Protein AF-A0A942ZLE3-F1 (afdb_monomer)

pLDDT: mean 85.6, std 11.99, range [37.59, 96.44]

Structure (mmCIF, N/CA/C/O backbone):
data_AF-A0A942ZLE3-F1
#
_entry.id   AF-A0A942ZLE3-F1
#
loop_
_atom_site.group_PDB
_atom_site.id
_atom_site.type_symbol
_atom_site.label_atom_id
_atom_site.label_alt_id
_atom_site.label_comp_id
_atom_site.label_asym_id
_atom_site.label_entity_id
_atom_site.label_seq_id
_atom_site.pdbx_PDB_ins_code
_atom_site.Cartn_x
_atom_site.Cartn_y
_atom_site.Cartn_z
_atom_site.occupancy
_atom_site.B_iso_or_equiv
_atom_site.auth_seq_id
_atom_site.auth_comp_id
_atom_site.auth_asym_id
_atom_site.auth_atom_id
_atom_site.pdbx_PDB_model_num
ATOM 1 N N . MET A 1 1 ? -2.214 -17.377 1.938 1.00 57.62 1 MET A N 1
ATOM 2 C CA . MET A 1 1 ? -2.320 -18.341 0.812 1.00 57.62 1 MET A CA 1
ATOM 3 C C . MET A 1 1 ? -1.948 -17.733 -0.547 1.00 57.62 1 MET A C 1
ATOM 5 O O . MET A 1 1 ? -1.210 -18.380 -1.277 1.00 57.62 1 MET A O 1
ATOM 9 N N . ALA A 1 2 ? -2.407 -16.520 -0.899 1.00 67.44 2 ALA A N 1
ATOM 10 C CA . ALA A 1 2 ? -2.073 -15.876 -2.183 1.00 67.44 2 ALA A CA 1
ATOM 11 C C . ALA A 1 2 ? -0.566 -15.595 -2.356 1.00 67.44 2 ALA A C 1
ATOM 13 O O . ALA A 1 2 ? 0.017 -16.050 -3.335 1.00 67.44 2 ALA A O 1
ATOM 14 N N . LEU A 1 3 ? 0.077 -14.955 -1.367 1.00 71.31 3 LEU A N 1
ATOM 15 C CA . LEU A 1 3 ? 1.524 -14.692 -1.389 1.00 71.31 3 LEU A CA 1
ATOM 16 C C . LEU A 1 3 ? 2.354 -15.975 -1.509 1.00 71.31 3 LEU A C 1
ATOM 18 O O . LEU A 1 3 ? 3.332 -15.987 -2.232 1.00 71.31 3 LEU A O 1
ATOM 22 N N . TYR A 1 4 ? 1.956 -17.066 -0.853 1.00 76.62 4 TYR A N 1
ATOM 23 C CA . TYR A 1 4 ? 2.670 -18.341 -0.961 1.00 76.62 4 TYR A CA 1
ATOM 24 C C . TYR A 1 4 ? 2.601 -18.921 -2.381 1.00 76.62 4 TYR A C 1
ATOM 26 O O . TYR A 1 4 ? 3.622 -19.284 -2.957 1.00 76.62 4 TYR A O 1
ATOM 34 N N . LYS A 1 5 ? 1.400 -18.955 -2.978 1.00 80.88 5 LYS A N 1
ATOM 35 C CA . LYS A 1 5 ? 1.211 -19.439 -4.355 1.00 80.88 5 LYS A CA 1
ATOM 36 C C . LYS A 1 5 ? 2.004 -18.598 -5.357 1.00 80.88 5 LYS A C 1
ATOM 38 O O . LYS A 1 5 ? 2.710 -19.156 -6.190 1.00 80.88 5 LYS A O 1
ATOM 43 N N . MET A 1 6 ? 1.904 -17.272 -5.253 1.00 80.38 6 MET A N 1
ATOM 44 C CA . MET A 1 6 ? 2.610 -16.355 -6.152 1.00 80.38 6 MET A CA 1
ATOM 45 C C . MET A 1 6 ? 4.113 -16.337 -5.881 1.00 80.38 6 MET A C 1
ATOM 47 O O . MET A 1 6 ? 4.892 -16.324 -6.820 1.00 80.38 6 MET A O 1
ATOM 51 N N . GLY A 1 7 ? 4.527 -16.421 -4.619 1.00 79.00 7 GLY A N 1
ATOM 52 C CA . GLY A 1 7 ? 5.920 -16.543 -4.202 1.00 79.00 7 GLY A CA 1
ATOM 53 C C . GLY A 1 7 ? 6.589 -17.749 -4.841 1.00 79.00 7 GLY A C 1
ATOM 54 O O . GLY A 1 7 ? 7.603 -17.587 -5.507 1.00 79.00 7 GLY A O 1
ATOM 55 N N . ASN A 1 8 ? 5.976 -18.931 -4.736 1.00 81.31 8 ASN A N 1
ATOM 56 C CA . ASN A 1 8 ? 6.492 -20.141 -5.377 1.00 81.31 8 ASN A CA 1
ATOM 57 C C . ASN A 1 8 ? 6.524 -20.023 -6.906 1.00 81.31 8 ASN A C 1
ATOM 59 O O . ASN A 1 8 ? 7.501 -20.431 -7.527 1.00 81.31 8 ASN A O 1
ATOM 63 N N . PHE A 1 9 ? 5.480 -19.452 -7.514 1.00 84.31 9 PHE A N 1
ATOM 64 C CA . PHE A 1 9 ? 5.449 -19.221 -8.958 1.00 84.31 9 PHE A CA 1
ATOM 65 C C . PHE A 1 9 ? 6.600 -18.315 -9.410 1.00 84.31 9 PHE A C 1
ATOM 67 O O . PHE A 1 9 ? 7.373 -18.703 -10.282 1.00 84.31 9 PHE A O 1
ATOM 74 N N . PHE A 1 10 ? 6.756 -17.144 -8.783 1.00 82.12 10 PHE A N 1
ATOM 75 C CA . PHE A 1 10 ? 7.828 -16.207 -9.108 1.00 82.12 10 PHE A CA 1
ATOM 76 C C . PHE A 1 10 ? 9.202 -16.812 -8.858 1.00 82.12 10 PHE A C 1
ATOM 78 O O . PHE A 1 10 ? 10.085 -16.626 -9.679 1.00 82.12 10 PHE A O 1
ATOM 85 N N . LEU A 1 11 ? 9.362 -17.597 -7.795 1.00 83.69 11 LEU A N 1
ATOM 86 C CA . LEU A 1 11 ? 10.608 -18.283 -7.479 1.00 83.69 11 LEU A CA 1
ATOM 87 C C . LEU A 1 11 ? 11.044 -19.242 -8.600 1.00 83.69 11 LEU A C 1
ATOM 89 O O . LEU A 1 11 ? 12.219 -19.251 -8.955 1.00 83.69 11 LEU A O 1
ATOM 93 N N . LEU A 1 12 ? 10.104 -19.973 -9.212 1.00 84.19 12 LEU A N 1
ATOM 94 C CA . LEU A 1 12 ? 10.384 -20.852 -10.356 1.00 84.19 12 LEU A CA 1
ATOM 95 C C . LEU A 1 12 ? 10.793 -20.075 -11.614 1.00 84.19 12 LEU A C 1
ATOM 97 O O . LEU A 1 12 ? 11.668 -20.518 -12.355 1.00 84.19 12 LEU A O 1
ATOM 101 N N . ILE A 1 13 ? 10.174 -18.918 -11.862 1.00 86.56 13 ILE A N 1
ATOM 102 C CA . ILE A 1 13 ? 10.448 -18.122 -13.067 1.00 86.56 13 ILE A CA 1
ATOM 103 C C . ILE A 1 13 ? 11.571 -17.095 -12.882 1.00 86.56 13 ILE A C 1
ATOM 105 O O . ILE A 1 13 ? 12.020 -16.535 -13.876 1.00 86.56 13 ILE A O 1
ATOM 109 N N . THR A 1 14 ? 12.063 -16.843 -11.662 1.00 85.94 14 THR A N 1
ATOM 110 C CA . THR A 1 14 ? 13.074 -15.802 -11.391 1.00 85.94 14 THR A CA 1
ATOM 111 C C . THR A 1 14 ? 14.304 -15.964 -12.276 1.00 85.94 14 THR A C 1
ATOM 113 O O . THR A 1 14 ? 14.718 -15.007 -12.922 1.00 85.94 14 THR A O 1
ATOM 116 N N . ASN A 1 15 ? 14.857 -17.173 -12.384 1.00 87.19 15 ASN A N 1
ATOM 117 C CA . ASN A 1 15 ? 16.052 -17.398 -13.200 1.00 87.19 15 ASN A CA 1
ATOM 118 C C . ASN A 1 15 ? 15.783 -17.191 -14.702 1.00 87.19 15 ASN A C 1
ATOM 120 O O . ASN A 1 15 ? 16.656 -16.690 -15.411 1.00 87.19 15 ASN A O 1
ATOM 124 N N . LEU A 1 16 ? 14.565 -17.489 -15.173 1.00 88.56 16 LEU A N 1
ATOM 125 C CA . LEU A 1 16 ? 14.143 -17.160 -16.538 1.00 88.56 16 LEU A CA 1
ATOM 126 C C . LEU A 1 16 ? 14.067 -15.639 -16.733 1.00 88.56 16 LEU A C 1
ATOM 128 O O . LEU A 1 16 ? 14.623 -15.126 -17.700 1.00 88.56 16 LEU A O 1
ATOM 132 N N . LEU A 1 17 ? 13.466 -14.909 -15.790 1.00 87.56 17 LEU A N 1
ATOM 133 C CA . LEU A 1 17 ? 13.359 -13.446 -15.840 1.00 87.56 17 LEU A CA 1
ATOM 134 C C . LEU A 1 17 ? 14.725 -12.742 -15.781 1.00 87.56 17 LEU A C 1
ATOM 136 O O . LEU A 1 17 ? 14.920 -11.705 -16.416 1.00 87.56 17 LEU A O 1
ATOM 140 N N . VAL A 1 18 ? 15.682 -13.299 -15.036 1.00 87.81 18 VAL A N 1
ATOM 141 C CA . VAL A 1 18 ? 17.068 -12.811 -15.019 1.00 87.81 18 VAL A CA 1
ATOM 142 C C . VAL A 1 18 ? 17.729 -13.055 -16.376 1.00 87.81 18 VAL A C 1
ATOM 144 O O . VAL A 1 18 ? 18.314 -12.135 -16.947 1.00 87.81 18 VAL A O 1
ATOM 147 N N . SER A 1 19 ? 17.574 -14.260 -16.940 1.00 87.81 19 SER A N 1
ATOM 148 C CA . SER A 1 19 ? 18.142 -14.595 -18.254 1.00 87.81 19 SER A CA 1
ATOM 149 C C . SER A 1 19 ? 17.590 -13.720 -19.385 1.00 87.81 19 SER A C 1
ATOM 151 O O . SER A 1 19 ? 18.334 -13.331 -20.282 1.00 87.81 19 SER A O 1
ATOM 153 N N . SER A 1 20 ? 16.316 -13.321 -19.305 1.00 86.69 20 SER A N 1
ATOM 154 C CA . SER A 1 20 ? 15.674 -12.420 -20.267 1.00 86.69 20 SER A CA 1
ATOM 155 C C . SER A 1 20 ? 15.961 -10.935 -20.014 1.00 86.69 20 SER A C 1
ATOM 157 O O . SER A 1 20 ? 15.369 -10.088 -20.681 1.00 86.69 20 SER A O 1
ATOM 159 N N . GLN A 1 21 ? 16.838 -10.606 -19.055 1.00 86.31 21 GLN A N 1
ATOM 160 C CA . GLN A 1 21 ? 17.184 -9.243 -18.629 1.00 86.31 21 GLN A CA 1
ATOM 161 C C . GLN A 1 21 ? 16.002 -8.415 -18.096 1.00 86.31 21 GLN A C 1
ATOM 163 O O . GLN A 1 21 ? 16.069 -7.192 -18.051 1.00 86.31 21 GLN A O 1
ATOM 168 N N . ILE A 1 22 ? 14.924 -9.068 -17.659 1.00 86.62 22 ILE A N 1
ATOM 169 C CA . ILE A 1 22 ? 13.798 -8.396 -16.994 1.00 86.62 22 ILE A CA 1
ATOM 170 C C . ILE A 1 22 ? 14.160 -8.068 -15.539 1.00 86.62 22 ILE A C 1
ATOM 172 O O . ILE A 1 22 ? 13.734 -7.041 -15.004 1.00 86.62 22 ILE A O 1
ATOM 176 N N . LEU A 1 23 ? 14.952 -8.945 -14.913 1.00 87.81 23 LEU A N 1
ATOM 177 C CA . LEU A 1 23 ? 15.501 -8.782 -13.570 1.00 87.81 23 LEU A CA 1
ATOM 178 C C . LEU A 1 23 ? 17.026 -8.588 -13.598 1.00 87.81 23 LEU A C 1
ATOM 180 O O . LEU A 1 23 ? 17.699 -9.080 -14.512 1.00 87.81 23 LEU A O 1
ATOM 184 N N . PRO A 1 24 ? 17.593 -7.884 -12.601 1.00 85.69 24 PRO A N 1
ATOM 185 C CA . PRO A 1 24 ? 19.036 -7.761 -12.451 1.00 85.69 24 PRO A CA 1
ATOM 186 C C . PRO A 1 24 ? 19.677 -9.105 -12.076 1.00 85.69 24 PRO A C 1
ATOM 188 O O . PRO A 1 24 ? 19.072 -9.941 -11.409 1.00 85.69 24 PRO A O 1
ATOM 191 N N . GLU A 1 25 ? 20.943 -9.299 -12.460 1.00 85.19 25 GLU A N 1
ATOM 192 C CA . GLU A 1 25 ? 21.688 -10.539 -12.155 1.00 85.19 25 GLU A CA 1
ATOM 193 C C . GLU A 1 25 ? 21.877 -10.767 -10.647 1.00 85.19 25 GLU A C 1
ATOM 195 O O . GLU A 1 25 ? 22.022 -11.905 -10.210 1.00 85.19 25 GLU A O 1
ATOM 200 N N . SER A 1 26 ? 21.796 -9.711 -9.830 1.00 83.69 26 SER A N 1
ATOM 201 C CA . SER A 1 26 ? 21.820 -9.812 -8.366 1.00 83.69 26 SER A CA 1
ATOM 202 C C . SER A 1 26 ? 20.639 -10.592 -7.780 1.00 83.69 26 SER A C 1
ATOM 204 O O . SER A 1 26 ? 20.711 -11.020 -6.634 1.00 83.69 26 SER A O 1
ATOM 206 N N . GLU A 1 27 ? 19.550 -10.762 -8.537 1.00 83.38 27 GLU A N 1
ATOM 207 C CA . GLU A 1 27 ? 18.361 -11.513 -8.118 1.00 83.38 27 GLU A CA 1
ATOM 208 C C . GLU A 1 27 ? 18.377 -12.979 -8.593 1.00 83.38 27 GLU A C 1
ATOM 210 O O . GLU A 1 27 ? 17.402 -13.702 -8.386 1.00 83.38 27 GLU A O 1
ATOM 215 N N . ARG A 1 28 ? 19.468 -13.454 -9.216 1.00 85.44 28 ARG A N 1
ATOM 216 C CA . ARG A 1 28 ? 19.606 -14.860 -9.626 1.00 85.44 28 ARG A CA 1
ATOM 217 C C . ARG A 1 28 ? 19.655 -15.780 -8.402 1.00 85.44 28 ARG A C 1
ATOM 219 O O . ARG A 1 28 ? 20.442 -15.560 -7.484 1.00 85.44 28 ARG A O 1
ATOM 226 N N . ILE A 1 29 ? 18.862 -16.853 -8.421 1.00 84.81 29 ILE A N 1
ATOM 227 C CA . ILE A 1 29 ? 18.735 -17.791 -7.297 1.00 84.81 29 ILE A CA 1
ATOM 228 C C . ILE A 1 29 ? 19.493 -19.087 -7.603 1.00 84.81 29 ILE A C 1
ATOM 230 O O . ILE A 1 29 ? 19.201 -19.778 -8.584 1.00 84.81 29 ILE A O 1
ATOM 234 N N . SER A 1 30 ? 20.440 -19.444 -6.731 1.00 84.12 30 SER A N 1
ATOM 235 C CA . SER A 1 30 ? 21.131 -20.741 -6.756 1.00 84.12 30 SER A CA 1
ATOM 236 C C . SER A 1 30 ? 20.323 -21.831 -6.045 1.00 84.12 30 SER A C 1
ATOM 238 O O . SER A 1 30 ? 19.604 -21.543 -5.091 1.00 84.12 30 SER A O 1
ATOM 240 N N . ASN A 1 31 ? 20.484 -23.099 -6.448 1.00 78.31 31 ASN A N 1
ATOM 241 C CA . ASN A 1 31 ? 19.766 -24.257 -5.888 1.00 78.31 31 ASN A CA 1
ATOM 242 C C . ASN A 1 31 ? 19.882 -24.377 -4.355 1.00 78.31 31 ASN A C 1
ATOM 244 O O . ASN A 1 31 ? 18.921 -24.758 -3.692 1.00 78.31 31 ASN A O 1
ATOM 248 N N . SER A 1 32 ? 21.018 -23.983 -3.771 1.00 78.56 32 SER A N 1
ATOM 249 C CA . SER A 1 32 ? 21.225 -23.996 -2.315 1.00 78.56 32 SER A CA 1
ATOM 250 C C . SER A 1 32 ? 20.423 -22.927 -1.560 1.00 78.56 32 SER A C 1
ATOM 252 O O . SER A 1 32 ? 20.215 -23.049 -0.355 1.00 78.56 32 SER A O 1
ATOM 254 N N . GLN A 1 33 ? 19.946 -21.889 -2.250 1.00 80.88 33 GLN A N 1
ATOM 255 C CA . GLN A 1 33 ? 19.210 -20.769 -1.660 1.00 80.88 33 GLN A CA 1
ATOM 256 C C . GLN A 1 33 ? 17.688 -20.981 -1.673 1.00 80.88 33 GLN A C 1
ATOM 258 O O . GLN A 1 33 ? 16.967 -20.226 -1.025 1.00 80.88 33 GLN A O 1
ATOM 263 N N . TYR A 1 34 ? 17.176 -22.019 -2.344 1.00 80.50 34 TYR A N 1
ATOM 264 C CA . TYR A 1 34 ? 15.734 -22.292 -2.410 1.00 80.50 34 TYR A CA 1
ATOM 265 C C . TYR A 1 34 ? 15.112 -22.547 -1.023 1.00 80.50 34 TYR A C 1
ATOM 267 O O . TYR A 1 34 ? 14.127 -21.877 -0.697 1.00 80.50 34 TYR A O 1
ATOM 275 N N . PRO A 1 35 ? 15.661 -23.437 -0.164 1.00 81.56 35 PRO A N 1
ATOM 276 C CA . PRO A 1 35 ? 15.071 -23.705 1.150 1.00 81.56 35 PRO A CA 1
ATOM 277 C C . PRO A 1 35 ? 14.939 -22.470 2.065 1.00 81.56 35 PRO A C 1
ATOM 279 O O . PRO A 1 35 ? 13.837 -22.241 2.575 1.00 81.56 35 PRO A O 1
ATOM 282 N N . PRO A 1 36 ? 15.980 -21.628 2.266 1.00 81.38 36 PRO A N 1
ATOM 283 C CA . PRO A 1 36 ? 15.847 -20.451 3.124 1.00 81.38 36 PRO A CA 1
ATOM 284 C C . PRO A 1 36 ? 14.899 -19.394 2.541 1.00 81.38 36 PRO A C 1
ATOM 286 O O . PRO A 1 36 ? 14.201 -18.721 3.299 1.00 81.38 36 PRO A O 1
ATOM 289 N N . ILE A 1 37 ? 14.804 -19.265 1.212 1.00 81.19 37 ILE A N 1
ATOM 290 C CA . ILE A 1 37 ? 13.855 -18.341 0.575 1.00 81.19 37 ILE A CA 1
ATOM 291 C C . ILE A 1 37 ? 12.412 -18.791 0.826 1.00 81.19 37 ILE A C 1
ATOM 293 O O . ILE A 1 37 ? 11.582 -17.968 1.204 1.00 81.19 37 ILE A O 1
ATOM 297 N N . ILE A 1 38 ? 12.108 -20.084 0.689 1.00 79.69 38 ILE A N 1
ATOM 298 C CA . ILE A 1 38 ? 10.766 -20.616 0.976 1.00 79.69 38 ILE A CA 1
ATOM 299 C C . ILE A 1 38 ? 10.392 -20.378 2.445 1.00 79.69 38 ILE A C 1
ATOM 301 O O . ILE A 1 38 ? 9.276 -19.937 2.732 1.00 79.69 38 ILE A O 1
ATOM 305 N N . GLY A 1 39 ? 11.336 -20.592 3.369 1.00 75.25 39 GLY A N 1
ATOM 306 C CA . GLY A 1 39 ? 11.159 -20.246 4.781 1.00 75.25 39 GLY A CA 1
ATOM 307 C C . GLY A 1 39 ? 10.830 -18.762 4.980 1.00 75.25 39 GLY A C 1
ATOM 308 O O . GLY A 1 39 ? 9.862 -18.425 5.661 1.00 75.25 39 GLY A O 1
ATOM 309 N N . ASN A 1 40 ? 11.558 -17.866 4.312 1.00 77.62 40 ASN A N 1
ATOM 310 C CA . ASN A 1 40 ? 11.305 -16.425 4.380 1.00 77.62 40 ASN A CA 1
ATOM 311 C C . ASN A 1 40 ? 9.942 -16.021 3.790 1.00 77.62 40 ASN A C 1
ATOM 313 O O . ASN A 1 40 ? 9.272 -15.158 4.357 1.00 77.62 40 ASN A O 1
ATOM 317 N N . ILE A 1 41 ? 9.481 -16.647 2.704 1.00 80.00 41 ILE A N 1
ATOM 318 C CA . ILE A 1 41 ? 8.134 -16.396 2.158 1.00 80.00 41 ILE A CA 1
ATOM 319 C C . ILE A 1 41 ? 7.062 -16.778 3.185 1.00 80.00 41 ILE A C 1
ATOM 321 O O . ILE A 1 41 ? 6.078 -16.058 3.350 1.00 80.00 41 ILE A O 1
ATOM 325 N N . LEU A 1 42 ? 7.239 -17.912 3.867 1.00 74.56 42 LEU A N 1
ATOM 326 C CA . LEU A 1 42 ? 6.261 -18.433 4.821 1.00 74.56 42 LEU A CA 1
ATOM 327 C C . LEU A 1 42 ? 6.215 -17.623 6.119 1.00 74.56 42 LEU A C 1
ATOM 329 O O . LEU A 1 42 ? 5.126 -17.270 6.569 1.00 74.56 42 LEU A O 1
ATOM 333 N N . PHE A 1 43 ? 7.374 -17.326 6.708 1.00 72.31 43 PHE A N 1
ATOM 334 C CA . PHE A 1 43 ? 7.458 -16.738 8.049 1.00 72.31 43 PHE A CA 1
ATOM 335 C C . PHE A 1 43 ? 7.627 -15.219 8.057 1.00 72.31 43 PHE A C 1
ATOM 337 O O . PHE A 1 43 ? 7.098 -14.548 8.936 1.00 72.31 43 PHE A O 1
ATOM 344 N N . SER A 1 44 ? 8.352 -14.670 7.084 1.00 68.88 44 SER A N 1
ATOM 345 C CA . SER A 1 44 ? 8.638 -13.232 6.980 1.00 68.88 44 SER A CA 1
ATOM 346 C C . SER A 1 44 ? 7.705 -12.527 5.983 1.00 68.88 44 SER A C 1
ATOM 348 O O . SER A 1 44 ? 7.634 -11.296 5.954 1.00 68.88 44 SER A O 1
ATOM 350 N N . MET A 1 45 ? 6.963 -13.300 5.172 1.00 71.75 45 MET A N 1
ATOM 351 C CA . MET A 1 45 ? 6.045 -12.809 4.132 1.00 71.75 45 MET A CA 1
ATOM 352 C C . MET A 1 45 ? 6.689 -11.758 3.219 1.00 71.75 45 MET A C 1
ATOM 354 O O . MET A 1 45 ? 6.026 -10.856 2.703 1.00 71.75 45 MET A O 1
ATOM 358 N N . LYS A 1 46 ? 8.005 -11.872 3.020 1.00 71.25 46 LYS A N 1
ATOM 359 C CA . LYS A 1 46 ? 8.778 -10.973 2.172 1.00 71.25 46 LYS A CA 1
ATOM 360 C C . LYS A 1 46 ? 8.713 -11.467 0.729 1.00 71.25 46 LYS A C 1
ATOM 362 O O . LYS A 1 46 ? 8.781 -12.670 0.475 1.00 71.25 46 LYS A O 1
ATOM 367 N N . GLY A 1 47 ? 8.574 -10.532 -0.210 1.00 63.44 47 GLY A N 1
ATOM 368 C CA . GLY A 1 47 ? 8.678 -10.835 -1.636 1.00 63.44 47 GLY A CA 1
ATOM 369 C C . GLY A 1 47 ? 10.020 -11.499 -1.959 1.00 63.44 47 GLY A C 1
ATOM 370 O O . GLY A 1 47 ? 11.043 -11.160 -1.365 1.00 63.44 47 GLY A O 1
ATOM 371 N N . VAL A 1 48 ? 9.995 -12.460 -2.883 1.00 67.69 48 VAL A N 1
ATOM 372 C CA . VAL A 1 48 ? 11.180 -13.228 -3.315 1.00 67.69 48 VAL A CA 1
ATOM 373 C C . VAL A 1 48 ? 12.154 -12.363 -4.108 1.00 67.69 48 VAL A C 1
ATOM 375 O O . VAL A 1 48 ? 13.365 -12.515 -4.001 1.00 67.69 48 VAL A O 1
ATOM 378 N N . ASN A 1 49 ? 11.596 -11.470 -4.912 1.00 77.06 49 ASN A N 1
ATOM 379 C CA . ASN A 1 49 ? 12.268 -10.646 -5.899 1.00 77.06 49 ASN A CA 1
ATOM 380 C C . ASN A 1 49 ? 11.578 -9.275 -5.955 1.00 77.06 49 ASN A C 1
ATOM 382 O O . ASN A 1 49 ? 10.514 -9.071 -5.352 1.00 77.06 49 ASN A O 1
ATOM 386 N N . SER A 1 50 ? 12.166 -8.337 -6.693 1.00 82.62 50 SER A N 1
ATOM 387 C CA . SER A 1 50 ? 11.613 -6.987 -6.868 1.00 82.62 50 SER A CA 1
ATOM 388 C C . SER A 1 50 ? 10.195 -6.995 -7.464 1.00 82.62 50 SER A C 1
ATOM 390 O O . SER A 1 50 ? 9.377 -6.145 -7.110 1.00 82.62 50 SER A O 1
ATOM 392 N N . MET A 1 51 ? 9.832 -8.018 -8.252 1.00 83.81 51 MET A N 1
ATOM 393 C CA . MET A 1 51 ? 8.478 -8.193 -8.816 1.00 83.81 51 MET A CA 1
ATOM 394 C C . MET A 1 51 ? 7.395 -8.398 -7.756 1.00 83.81 51 MET A C 1
ATOM 396 O O . MET A 1 51 ? 6.261 -7.962 -7.932 1.00 83.81 51 MET A O 1
ATOM 400 N N . LEU A 1 52 ? 7.734 -9.027 -6.632 1.00 82.56 52 LEU A N 1
ATOM 401 C CA . LEU A 1 52 ? 6.843 -9.141 -5.479 1.00 82.56 52 LEU A CA 1
ATOM 402 C C . LEU A 1 52 ? 7.056 -8.005 -4.473 1.00 82.56 52 LEU A C 1
ATOM 404 O O . LEU A 1 52 ? 6.533 -8.066 -3.363 1.00 82.56 52 LEU A O 1
ATOM 408 N N . GLY A 1 53 ? 7.770 -6.942 -4.854 1.00 80.06 53 GLY A N 1
ATOM 409 C CA . GLY A 1 53 ? 8.016 -5.777 -4.010 1.00 80.06 53 GLY A CA 1
ATOM 410 C C . GLY A 1 53 ? 6.728 -5.186 -3.445 1.00 80.06 53 GLY A C 1
ATOM 411 O O . GLY A 1 53 ? 6.691 -4.844 -2.271 1.00 80.06 53 GLY A O 1
ATOM 412 N N . GLY A 1 54 ? 5.633 -5.183 -4.217 1.00 80.19 54 GLY A N 1
ATOM 413 C CA . GLY A 1 54 ? 4.324 -4.671 -3.793 1.00 80.19 54 GLY A CA 1
ATOM 414 C C . GLY A 1 54 ? 3.703 -5.415 -2.604 1.00 80.19 54 GLY A C 1
ATOM 415 O O . GLY A 1 54 ? 2.805 -4.889 -1.960 1.00 80.19 54 GLY A O 1
ATOM 416 N N . TYR A 1 55 ? 4.194 -6.606 -2.262 1.00 85.44 55 TYR A N 1
ATOM 417 C CA . TYR A 1 55 ? 3.684 -7.417 -1.156 1.00 85.44 55 TYR A CA 1
ATOM 418 C C . TYR A 1 55 ? 4.255 -7.047 0.217 1.00 85.44 55 TYR A C 1
ATOM 420 O O . TYR A 1 55 ? 3.827 -7.616 1.222 1.00 85.44 55 TYR A O 1
ATOM 428 N N . TRP A 1 56 ? 5.193 -6.098 0.284 1.00 80.75 56 TRP A N 1
ATOM 429 C CA . TRP A 1 56 ? 5.916 -5.746 1.510 1.00 80.75 56 TRP A CA 1
ATOM 430 C C . TRP A 1 56 ? 5.005 -5.427 2.712 1.00 80.75 56 TRP A C 1
ATOM 432 O O . TRP A 1 56 ? 5.363 -5.734 3.848 1.00 80.75 56 TRP A O 1
ATOM 442 N N . PHE A 1 57 ? 3.817 -4.859 2.476 1.00 86.31 57 PHE A N 1
ATOM 443 C CA . PHE A 1 57 ? 2.872 -4.467 3.527 1.00 86.31 57 PHE A CA 1
ATOM 444 C C . PHE A 1 57 ? 1.963 -5.610 4.013 1.00 86.31 57 PHE A C 1
ATOM 446 O O . PHE A 1 57 ? 1.291 -5.454 5.034 1.00 86.31 57 PHE A O 1
ATOM 453 N N . LEU A 1 58 ? 1.918 -6.763 3.324 1.00 86.69 58 LEU A N 1
ATOM 454 C CA . LEU A 1 58 ? 1.065 -7.885 3.747 1.00 86.69 58 LEU A CA 1
ATOM 455 C C . LEU A 1 58 ? 1.485 -8.443 5.102 1.00 86.69 58 LEU A C 1
ATOM 457 O O . LEU A 1 58 ? 0.620 -8.812 5.895 1.00 86.69 58 LEU A O 1
ATOM 461 N N . ASN A 1 59 ? 2.792 -8.453 5.375 1.00 86.81 59 ASN A N 1
ATOM 462 C CA . ASN A 1 59 ? 3.312 -8.830 6.682 1.00 86.81 59 ASN A CA 1
ATOM 463 C C . ASN A 1 59 ? 2.714 -7.938 7.784 1.00 86.81 59 ASN A C 1
ATOM 465 O O . ASN A 1 59 ? 2.183 -8.422 8.785 1.00 86.81 59 ASN A O 1
ATOM 469 N N . SER A 1 60 ? 2.712 -6.623 7.549 1.00 90.81 60 SER A N 1
ATOM 470 C CA . SER A 1 60 ? 2.166 -5.639 8.483 1.00 90.81 60 SER A CA 1
ATOM 471 C C . SER A 1 60 ? 0.654 -5.729 8.635 1.00 90.81 60 SER A C 1
ATOM 473 O O . SER A 1 60 ? 0.162 -5.574 9.746 1.00 90.81 60 SER A O 1
ATOM 475 N N . LEU A 1 61 ? -0.092 -6.055 7.577 1.00 90.38 61 LEU A N 1
ATOM 476 C CA . LEU A 1 61 ? -1.529 -6.319 7.694 1.00 90.38 61 LEU A CA 1
ATOM 477 C C . LEU A 1 61 ? -1.829 -7.570 8.520 1.00 90.38 61 LEU A C 1
ATOM 479 O O . LEU A 1 61 ? -2.723 -7.541 9.365 1.00 90.38 61 LEU A O 1
ATOM 483 N N . PHE A 1 62 ? -1.089 -8.658 8.297 1.00 91.44 62 PHE A N 1
ATOM 484 C CA . PHE A 1 62 ? -1.279 -9.899 9.039 1.00 91.44 62 PHE A CA 1
ATOM 485 C C . PHE A 1 62 ? -1.020 -9.686 10.535 1.00 91.44 62 PHE A C 1
ATOM 487 O O . PHE A 1 62 ? -1.935 -9.846 11.346 1.00 91.44 62 PHE A O 1
ATOM 494 N N . PHE A 1 63 ? 0.181 -9.232 10.903 1.00 91.81 63 PHE A N 1
ATOM 495 C CA . PHE A 1 63 ? 0.520 -8.979 12.305 1.00 91.81 63 PHE A CA 1
ATOM 496 C C . PHE A 1 63 ? -0.303 -7.841 12.911 1.00 91.81 63 PHE A C 1
ATOM 498 O O . PHE A 1 63 ? -0.747 -7.951 14.052 1.00 91.81 63 PHE A O 1
ATOM 505 N N . GLY A 1 64 ? -0.577 -6.783 12.147 1.00 94.50 64 GLY A N 1
ATOM 506 C CA . GLY A 1 64 ? -1.410 -5.672 12.594 1.00 94.50 64 GLY A CA 1
ATOM 507 C C . GLY A 1 64 ? -2.830 -6.114 12.950 1.00 94.50 64 GLY A C 1
ATOM 508 O O . GLY A 1 64 ? -3.368 -5.692 13.971 1.00 94.50 64 GLY A O 1
ATOM 509 N N . SER A 1 65 ? -3.419 -7.025 12.167 1.00 95.00 65 SER A N 1
ATOM 510 C CA . SER A 1 65 ? -4.742 -7.589 12.459 1.00 95.00 65 SER A CA 1
ATOM 511 C C . SER A 1 65 ? -4.757 -8.456 13.725 1.00 95.00 65 SER A C 1
ATOM 513 O O . SER A 1 65 ? -5.700 -8.358 14.512 1.00 95.00 65 SER A O 1
ATOM 515 N N . LEU A 1 66 ? -3.697 -9.239 13.969 1.00 94.56 66 LEU A N 1
ATOM 516 C CA . LEU A 1 66 ? -3.538 -10.027 15.195 1.00 94.56 66 LEU A CA 1
ATOM 517 C C . LEU A 1 66 ? -3.401 -9.123 16.424 1.00 94.56 66 LEU A C 1
ATOM 519 O O . LEU A 1 66 ? -4.117 -9.314 17.404 1.00 94.56 66 LEU A O 1
ATOM 523 N N . ILE A 1 67 ? -2.536 -8.105 16.361 1.00 94.81 67 ILE A N 1
ATOM 524 C CA . ILE A 1 67 ? -2.355 -7.133 17.450 1.00 94.81 67 ILE A CA 1
ATOM 525 C C . ILE A 1 67 ? -3.670 -6.408 17.729 1.00 94.81 67 ILE A C 1
ATOM 527 O O . ILE A 1 67 ? -4.094 -6.330 18.879 1.00 94.81 67 ILE A O 1
ATOM 531 N N . PHE A 1 68 ? -4.345 -5.912 16.688 1.00 95.19 68 PHE A N 1
ATOM 532 C CA . PHE A 1 68 ? -5.642 -5.256 16.832 1.00 95.19 68 PHE A CA 1
ATOM 533 C C . PHE A 1 68 ? -6.665 -6.168 17.522 1.00 95.19 68 PHE A C 1
ATOM 535 O O . PHE A 1 68 ? -7.373 -5.724 18.425 1.00 95.19 68 PHE A O 1
ATOM 542 N N . TYR A 1 69 ? -6.726 -7.445 17.135 1.00 95.12 69 TYR A N 1
ATOM 543 C CA . TYR A 1 69 ? -7.616 -8.419 17.758 1.00 95.12 69 TYR A CA 1
ATOM 544 C C . TYR A 1 69 ? -7.310 -8.610 19.251 1.00 95.12 69 TYR A C 1
ATOM 546 O O . TYR A 1 69 ? -8.231 -8.544 20.064 1.00 95.12 69 TYR A O 1
ATOM 554 N N . LEU A 1 70 ? -6.035 -8.760 19.627 1.00 93.94 70 LEU A N 1
ATOM 555 C CA . LEU A 1 70 ? -5.615 -8.867 21.030 1.00 93.94 70 LEU A CA 1
ATOM 556 C C . LEU A 1 70 ? -5.976 -7.610 21.832 1.00 93.94 70 LEU A C 1
ATOM 558 O O . LEU A 1 70 ? -6.554 -7.709 22.911 1.00 93.94 70 LEU A O 1
ATOM 562 N N . PHE A 1 71 ? -5.714 -6.419 21.286 1.00 91.38 71 PHE A N 1
ATOM 563 C CA . PHE A 1 71 ? -6.080 -5.151 21.926 1.00 91.38 71 PHE A CA 1
ATOM 564 C C . PHE A 1 71 ? -7.591 -5.015 22.111 1.00 91.38 71 PHE A C 1
ATOM 566 O O . PHE A 1 71 ? -8.045 -4.549 23.156 1.00 91.38 71 PHE A O 1
ATOM 573 N N . LYS A 1 72 ? -8.384 -5.476 21.141 1.00 90.38 72 LYS A N 1
ATOM 574 C CA . LYS A 1 72 ? -9.847 -5.442 21.215 1.00 90.38 72 LYS A CA 1
ATOM 575 C C . LYS A 1 72 ? -10.415 -6.329 22.329 1.00 90.38 72 LYS A C 1
ATOM 577 O O . LYS A 1 72 ? -11.498 -6.034 22.823 1.00 90.38 72 LYS A O 1
ATOM 582 N N . GLN A 1 73 ? -9.706 -7.385 22.734 1.00 91.38 73 GLN A N 1
ATOM 583 C CA . GLN A 1 73 ? -10.101 -8.232 23.868 1.00 91.38 73 GLN A CA 1
ATOM 584 C C . GLN A 1 73 ? -9.820 -7.587 25.234 1.00 91.38 73 GLN A C 1
ATOM 586 O O . GLN A 1 73 ? -10.343 -8.042 26.252 1.00 91.38 73 GLN A O 1
ATOM 591 N N . THR A 1 74 ? -9.002 -6.535 25.285 1.00 90.38 74 THR A N 1
ATOM 592 C CA . THR A 1 74 ? -8.691 -5.853 26.544 1.00 90.38 74 THR A CA 1
ATOM 593 C C . THR A 1 74 ? -9.873 -5.011 27.030 1.00 90.38 74 THR A C 1
ATOM 595 O O . THR A 1 74 ? -10.640 -4.464 26.241 1.00 90.38 74 THR A O 1
ATOM 598 N N . LYS A 1 75 ? -9.991 -4.840 28.353 1.00 90.00 75 LYS A N 1
ATOM 599 C CA . LYS A 1 75 ? -10.985 -3.942 28.978 1.00 90.00 75 LYS A CA 1
ATOM 600 C C . LYS A 1 75 ? -10.578 -2.458 28.938 1.00 90.00 75 LYS A C 1
ATOM 602 O O . LYS A 1 75 ? -11.204 -1.633 29.595 1.00 90.00 75 LYS A O 1
ATOM 607 N N . ILE A 1 76 ? -9.511 -2.117 28.214 1.00 89.50 76 ILE A N 1
ATOM 608 C CA . ILE A 1 76 ? -8.998 -0.748 28.109 1.00 89.50 76 ILE A CA 1
ATOM 609 C C . ILE A 1 76 ? -9.978 0.087 27.279 1.00 89.50 76 ILE A C 1
ATOM 611 O O . ILE A 1 76 ? -10.487 -0.383 26.262 1.00 89.50 76 ILE A O 1
ATOM 615 N N . ASN A 1 77 ? -10.209 1.341 27.676 1.00 90.88 77 ASN A N 1
ATOM 616 C CA . ASN A 1 77 ? -11.041 2.278 26.918 1.00 90.88 77 ASN A CA 1
ATOM 617 C C . ASN A 1 77 ? -10.573 2.393 25.463 1.00 90.88 77 ASN A C 1
ATOM 619 O O . ASN A 1 77 ? -9.373 2.482 25.205 1.00 90.88 77 ASN A O 1
ATOM 623 N N . LEU A 1 78 ? -11.520 2.481 24.522 1.00 89.25 78 LEU A N 1
ATOM 624 C CA . LEU A 1 78 ? -11.219 2.531 23.087 1.00 89.25 78 LEU A CA 1
ATOM 625 C C . LEU A 1 78 ? -10.151 3.582 22.765 1.00 89.25 78 LEU A C 1
ATOM 627 O O . LEU A 1 78 ? -9.120 3.230 22.207 1.00 89.25 78 LEU A O 1
ATOM 631 N N . LEU A 1 79 ? -10.347 4.838 23.182 1.00 90.62 79 LEU A N 1
ATOM 632 C CA . LEU A 1 79 ? -9.383 5.928 22.967 1.00 90.62 79 LEU A CA 1
ATOM 633 C C . LEU A 1 79 ? -7.974 5.605 23.483 1.00 90.62 79 LEU A C 1
ATOM 635 O O . LEU A 1 79 ? -6.990 5.856 22.791 1.00 90.62 79 LEU A O 1
ATOM 639 N N . ALA A 1 80 ? -7.879 5.020 24.678 1.00 92.31 80 ALA A N 1
ATOM 640 C CA . ALA A 1 80 ? -6.599 4.664 25.274 1.00 92.31 80 ALA A CA 1
ATOM 641 C C . ALA A 1 80 ? -5.885 3.571 24.464 1.00 92.31 80 ALA A C 1
ATOM 643 O O . ALA A 1 80 ? -4.674 3.661 24.289 1.00 92.31 80 ALA A O 1
ATOM 644 N N . GLN A 1 81 ? -6.609 2.600 23.890 1.00 92.62 81 GLN A N 1
ATOM 645 C CA . GLN A 1 81 ? -6.013 1.595 22.997 1.00 92.62 81 GLN A CA 1
ATOM 646 C C . GLN A 1 81 ? -5.320 2.252 21.793 1.00 92.62 81 GLN A C 1
ATOM 648 O O . GLN A 1 81 ? -4.177 1.919 21.486 1.00 92.62 81 GLN A O 1
ATOM 653 N N . GLY A 1 82 ? -5.980 3.218 21.146 1.00 93.06 82 GLY A N 1
ATOM 654 C CA . GLY A 1 82 ? -5.410 3.948 20.011 1.00 93.06 82 GLY A CA 1
ATOM 655 C C . GLY A 1 82 ? -4.154 4.740 20.377 1.00 93.06 82 GLY A C 1
ATOM 656 O O . GLY A 1 82 ? -3.152 4.672 19.666 1.00 93.06 82 GLY A O 1
ATOM 657 N N . ILE A 1 83 ? -4.183 5.440 21.517 1.00 94.44 83 ILE A N 1
ATOM 658 C CA . ILE A 1 83 ? -3.034 6.202 22.030 1.00 94.44 83 ILE A CA 1
ATOM 659 C C . ILE A 1 83 ? -1.862 5.266 22.345 1.00 94.44 83 ILE A C 1
ATOM 661 O O . ILE A 1 83 ? -0.736 5.545 21.939 1.00 94.44 83 ILE A O 1
ATOM 665 N N . ILE A 1 84 ? -2.119 4.135 23.011 1.00 95.56 84 ILE A N 1
ATOM 666 C CA . ILE A 1 84 ? -1.089 3.137 23.333 1.00 95.56 84 ILE A CA 1
ATOM 667 C C . ILE A 1 84 ? -0.436 2.604 22.053 1.00 95.56 84 ILE A C 1
ATOM 669 O O . ILE A 1 84 ? 0.790 2.552 21.978 1.00 95.56 84 ILE A O 1
ATOM 673 N N . LEU A 1 85 ? -1.225 2.251 21.031 1.00 95.69 85 LEU A N 1
ATOM 674 C CA . LEU A 1 85 ? -0.699 1.761 19.751 1.00 95.69 85 LEU A CA 1
ATOM 675 C C . LEU A 1 85 ? 0.164 2.812 19.036 1.00 95.69 85 LEU A C 1
ATOM 677 O O . LEU A 1 85 ? 1.225 2.484 18.496 1.00 95.69 85 LEU A O 1
ATOM 681 N N . LEU A 1 86 ? -0.258 4.079 19.056 1.00 95.50 86 LEU A N 1
ATOM 682 C CA . LEU A 1 86 ? 0.498 5.176 18.453 1.00 95.50 86 LEU A CA 1
ATOM 683 C C . LEU A 1 86 ? 1.820 5.426 19.194 1.00 95.50 86 LEU A C 1
ATOM 685 O O . LEU A 1 86 ? 2.871 5.485 18.559 1.00 95.50 86 LEU A O 1
ATOM 689 N N . ILE A 1 87 ? 1.792 5.501 20.528 1.00 95.06 87 ILE A N 1
ATOM 690 C CA . ILE A 1 87 ? 2.998 5.663 21.356 1.00 95.06 87 ILE A CA 1
ATOM 691 C C . ILE A 1 87 ? 3.954 4.486 21.144 1.00 95.06 87 ILE A C 1
ATOM 693 O O . ILE A 1 87 ? 5.145 4.698 20.918 1.00 95.06 87 ILE A O 1
ATOM 697 N N . ALA A 1 88 ? 3.446 3.251 21.143 1.00 93.69 88 ALA A N 1
ATOM 698 C CA . ALA A 1 88 ? 4.256 2.063 20.890 1.00 93.69 88 ALA A CA 1
ATOM 699 C C . ALA A 1 88 ? 4.930 2.120 19.510 1.00 93.69 88 ALA A C 1
ATOM 701 O O . ALA A 1 88 ? 6.104 1.778 19.381 1.00 93.69 88 ALA A O 1
ATOM 702 N N . THR A 1 89 ? 4.227 2.621 18.491 1.00 93.75 89 THR A N 1
ATOM 703 C CA . THR A 1 89 ? 4.791 2.805 17.148 1.00 93.75 89 THR A CA 1
ATOM 704 C C . THR A 1 89 ? 5.930 3.830 17.149 1.00 93.75 89 THR A C 1
ATOM 706 O O . THR A 1 89 ? 6.977 3.574 16.558 1.00 93.75 89 THR A O 1
ATOM 709 N N . ILE A 1 90 ? 5.767 4.961 17.843 1.00 93.56 90 ILE A N 1
ATOM 710 C CA . ILE A 1 90 ? 6.804 6.001 17.952 1.00 93.56 90 ILE A CA 1
ATOM 711 C C . ILE A 1 90 ? 8.050 5.457 18.660 1.00 93.56 90 ILE A C 1
ATOM 713 O O . ILE A 1 90 ? 9.165 5.636 18.165 1.00 93.56 90 ILE A O 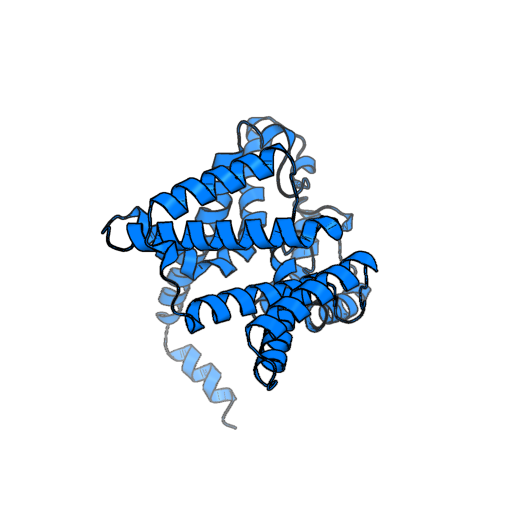1
ATOM 717 N N . ILE A 1 91 ? 7.863 4.756 19.783 1.00 92.50 91 ILE A N 1
ATOM 718 C CA . ILE A 1 91 ? 8.955 4.164 20.566 1.00 92.50 91 ILE A CA 1
ATOM 719 C C . ILE A 1 91 ? 9.724 3.145 19.717 1.00 92.50 91 ILE A C 1
ATOM 721 O O . ILE A 1 91 ? 10.940 3.260 19.563 1.00 92.50 91 ILE A O 1
ATOM 725 N N . LEU A 1 92 ? 9.033 2.177 19.106 1.00 89.94 92 LEU A N 1
ATOM 726 C CA . LEU A 1 92 ? 9.695 1.162 18.280 1.00 89.94 92 LEU A CA 1
ATOM 727 C C . LEU A 1 92 ? 10.343 1.749 17.021 1.00 89.94 92 LEU A C 1
ATOM 729 O O . LEU A 1 92 ? 11.386 1.254 16.584 1.00 89.94 92 LEU A O 1
ATOM 733 N N . GLY A 1 93 ? 9.748 2.801 16.451 1.00 88.31 93 GLY A N 1
ATOM 734 C CA . GLY A 1 93 ? 10.315 3.547 15.333 1.00 88.31 93 GLY A CA 1
ATOM 735 C C . GLY A 1 93 ? 11.609 4.264 15.717 1.00 88.31 93 GLY A C 1
ATOM 736 O O . GLY A 1 93 ? 12.564 4.261 14.946 1.00 88.31 93 GLY A O 1
ATOM 737 N N . TYR A 1 94 ? 11.687 4.844 16.920 1.00 88.62 94 TYR A N 1
ATOM 738 C CA . TYR A 1 94 ? 12.902 5.483 17.444 1.00 88.62 94 TYR A CA 1
ATOM 739 C C . TYR A 1 94 ? 14.051 4.487 17.626 1.00 88.62 94 TYR A C 1
ATOM 741 O O . TYR A 1 94 ? 15.153 4.717 17.131 1.00 88.62 94 TYR A O 1
ATOM 749 N N . PHE A 1 95 ? 13.779 3.339 18.249 1.00 86.00 95 PHE A N 1
ATOM 750 C CA . PHE A 1 95 ? 14.788 2.300 18.471 1.00 86.00 95 PHE A CA 1
ATOM 751 C C . PHE A 1 95 ? 15.108 1.463 17.222 1.00 86.00 95 PHE A C 1
ATOM 753 O O . PHE A 1 95 ? 15.965 0.583 17.286 1.00 86.00 95 PHE A O 1
ATOM 760 N N . LYS A 1 96 ? 14.423 1.704 16.091 1.00 80.25 96 LYS A N 1
ATOM 761 C CA . LYS A 1 96 ? 14.548 0.934 14.836 1.00 80.25 96 LYS A CA 1
ATOM 762 C C . LYS A 1 96 ? 14.528 -0.582 15.066 1.00 80.25 96 LYS A C 1
ATOM 764 O O . LYS A 1 96 ? 15.257 -1.339 14.426 1.00 80.25 96 LYS A O 1
ATOM 769 N N . THR A 1 97 ? 13.692 -1.024 16.003 1.00 71.12 97 THR A N 1
ATOM 770 C CA . THR A 1 97 ? 13.618 -2.437 16.389 1.00 71.12 97 THR A CA 1
ATOM 771 C C . THR A 1 97 ? 13.099 -3.281 15.230 1.00 71.12 97 THR A C 1
ATOM 773 O O . THR A 1 97 ? 12.004 -3.041 14.724 1.00 71.12 97 THR A O 1
ATOM 776 N N . ASN A 1 98 ? 13.891 -4.273 14.823 1.00 70.44 98 ASN A N 1
ATOM 777 C CA . ASN A 1 98 ? 13.520 -5.258 13.815 1.00 70.44 98 ASN A CA 1
ATOM 778 C C . ASN A 1 98 ? 13.830 -6.656 14.351 1.00 70.44 98 ASN A C 1
ATOM 780 O O . ASN A 1 98 ? 14.996 -7.026 14.502 1.00 70.44 98 ASN A O 1
ATOM 784 N N . ILE A 1 99 ? 12.792 -7.452 14.603 1.00 72.81 99 ILE A N 1
ATOM 785 C CA . ILE A 1 99 ? 12.957 -8.872 14.922 1.00 72.81 99 ILE A CA 1
ATOM 786 C C . ILE A 1 99 ? 13.112 -9.615 13.595 1.00 72.81 99 ILE A C 1
ATOM 788 O O . ILE A 1 99 ? 12.151 -9.775 12.838 1.00 72.81 99 ILE A O 1
ATOM 792 N N . HIS A 1 100 ? 14.340 -10.053 13.313 1.00 65.81 100 HIS A N 1
ATOM 793 C CA . HIS A 1 100 ? 14.746 -10.595 12.012 1.00 65.81 100 HIS A CA 1
ATOM 794 C C . HIS A 1 100 ? 13.927 -11.814 11.562 1.00 65.81 100 HIS A C 1
ATOM 796 O O . HIS A 1 100 ? 13.644 -11.951 10.376 1.00 65.81 100 HIS A O 1
ATOM 802 N N . VAL A 1 101 ? 13.510 -12.674 12.498 1.00 63.50 101 VAL A N 1
ATOM 803 C CA . VAL A 1 101 ? 12.871 -13.965 12.181 1.00 63.50 101 VAL A CA 1
ATOM 804 C C . VAL A 1 101 ? 11.497 -13.789 11.522 1.00 63.50 101 VAL A C 1
ATOM 806 O O . VAL A 1 101 ? 11.171 -14.512 10.585 1.00 63.50 101 VAL A O 1
ATOM 809 N N . TRP A 1 102 ? 10.700 -12.813 11.967 1.00 68.06 102 TRP A N 1
ATOM 810 C CA . TRP A 1 102 ? 9.335 -12.572 11.458 1.00 68.06 102 TRP A CA 1
ATOM 811 C C . TRP A 1 102 ? 9.199 -11.253 10.701 1.00 68.06 102 TRP A C 1
ATOM 813 O O . TRP A 1 102 ? 8.090 -10.820 10.382 1.00 68.06 102 TRP A O 1
ATOM 823 N N . ASN A 1 103 ? 10.328 -10.576 10.456 1.00 77.69 103 ASN A N 1
ATOM 824 C CA . ASN A 1 103 ? 10.348 -9.211 9.937 1.00 77.69 103 ASN A CA 1
ATOM 825 C C . ASN A 1 103 ? 9.381 -8.308 10.728 1.00 77.69 103 ASN A C 1
ATOM 827 O O . ASN A 1 103 ? 8.632 -7.502 10.171 1.00 77.69 103 ASN A O 1
ATOM 831 N N . PHE A 1 104 ? 9.349 -8.522 12.049 1.00 83.75 104 PHE A N 1
ATOM 832 C CA . PHE A 1 104 ? 8.469 -7.783 12.934 1.00 83.75 104 PHE A CA 1
ATOM 833 C C . PHE A 1 104 ? 9.102 -6.442 13.262 1.00 83.75 104 PHE A C 1
ATOM 835 O O . PHE A 1 104 ? 10.229 -6.392 13.758 1.00 83.75 104 PHE A O 1
ATOM 842 N N . ASN A 1 105 ? 8.379 -5.370 12.968 1.00 87.81 105 ASN A N 1
ATOM 843 C CA . ASN A 1 105 ? 8.876 -4.008 13.071 1.00 87.81 105 ASN A CA 1
ATOM 844 C C . ASN A 1 105 ? 7.759 -3.046 13.502 1.00 87.81 105 ASN A C 1
ATOM 846 O O . ASN A 1 105 ? 6.595 -3.427 13.662 1.00 87.81 105 ASN A O 1
ATOM 850 N N . TRP A 1 106 ? 8.116 -1.774 13.660 1.00 90.62 106 TRP A N 1
ATOM 851 C CA . TRP A 1 106 ? 7.191 -0.705 14.034 1.00 90.62 106 TRP A CA 1
ATOM 852 C C . TRP A 1 106 ? 6.011 -0.536 13.055 1.00 90.62 106 TRP A C 1
ATOM 854 O O . TRP A 1 106 ? 4.922 -0.164 13.490 1.00 90.62 106 TRP A O 1
ATOM 864 N N . LEU A 1 107 ? 6.169 -0.883 11.767 1.00 91.44 107 LEU A N 1
ATOM 865 C CA . LEU A 1 107 ? 5.094 -0.813 10.764 1.00 91.44 107 LEU A CA 1
ATOM 866 C C . LEU A 1 107 ? 3.949 -1.779 11.078 1.00 91.44 107 LEU A C 1
ATOM 868 O O . LEU A 1 107 ? 2.800 -1.491 10.760 1.00 91.44 107 LEU A O 1
ATOM 872 N N . ASN A 1 108 ? 4.235 -2.907 11.732 1.00 92.75 108 ASN A N 1
ATOM 873 C CA . ASN A 1 108 ? 3.209 -3.878 12.111 1.00 92.75 108 ASN A CA 1
ATOM 874 C C . ASN A 1 108 ? 2.291 -3.325 13.210 1.00 92.75 108 ASN A C 1
ATOM 876 O O . ASN A 1 108 ? 1.073 -3.492 13.140 1.00 92.75 108 ASN A O 1
ATOM 880 N N . ILE A 1 109 ? 2.858 -2.622 14.199 1.00 93.88 109 ILE A N 1
ATOM 881 C CA . ILE A 1 109 ? 2.065 -1.911 15.216 1.00 93.88 109 ILE A CA 1
ATOM 882 C C . ILE A 1 109 ? 1.328 -0.736 14.573 1.00 93.88 109 ILE A C 1
ATOM 884 O O . ILE A 1 109 ? 0.154 -0.508 14.866 1.00 93.88 109 ILE A O 1
ATOM 888 N N . PHE A 1 110 ? 1.969 -0.044 13.632 1.00 94.75 110 PHE A N 1
ATOM 889 C CA . PHE A 1 110 ? 1.337 1.068 12.937 1.00 94.75 110 PHE A CA 1
ATOM 890 C C . PHE A 1 110 ? 0.138 0.630 12.084 1.00 94.75 110 PHE A C 1
ATOM 892 O O . PHE A 1 110 ? -0.903 1.285 12.069 1.00 94.75 110 PHE A O 1
ATOM 899 N N . ALA A 1 111 ? 0.232 -0.532 11.437 1.00 95.25 111 ALA A N 1
ATOM 900 C CA . ALA A 1 111 ? -0.891 -1.154 10.747 1.00 95.25 111 ALA A CA 1
ATOM 901 C C . ALA A 1 111 ? -2.036 -1.495 11.719 1.00 95.25 111 ALA A C 1
ATOM 903 O O . ALA A 1 111 ? -3.199 -1.242 11.401 1.00 95.25 111 ALA A O 1
ATOM 904 N N . ALA A 1 112 ? -1.726 -1.997 12.923 1.00 96.44 112 ALA A N 1
ATOM 905 C CA . ALA A 1 112 ? -2.731 -2.218 13.967 1.00 96.44 112 ALA A CA 1
ATOM 906 C C . ALA A 1 112 ? -3.422 -0.909 14.382 1.00 96.44 112 ALA A C 1
ATOM 908 O O . ALA A 1 112 ? -4.644 -0.885 14.535 1.00 96.44 112 ALA A O 1
ATOM 909 N N . PHE A 1 113 ? -2.662 0.185 14.506 1.00 96.44 113 PHE A N 1
ATOM 910 C CA . PHE A 1 113 ? -3.204 1.520 14.756 1.00 96.44 113 PHE A CA 1
ATOM 911 C C . PHE A 1 113 ? -4.186 1.941 13.652 1.00 96.44 113 PHE A C 1
ATOM 913 O O . PHE A 1 113 ? -5.310 2.327 13.965 1.00 96.44 113 PHE A O 1
ATOM 920 N N . PHE A 1 114 ? -3.842 1.793 12.368 1.00 95.94 114 PHE A N 1
ATOM 921 C CA . PHE A 1 114 ? -4.768 2.138 11.281 1.00 95.94 114 PHE A CA 1
ATOM 922 C C . PHE A 1 114 ? -6.040 1.280 11.279 1.00 95.94 114 PHE A C 1
ATOM 924 O O . PHE A 1 114 ? -7.140 1.823 11.155 1.00 95.94 114 PHE A O 1
ATOM 931 N N . ILE A 1 115 ? -5.933 -0.034 11.499 1.00 95.81 115 ILE A N 1
ATOM 932 C CA . ILE A 1 115 ? -7.113 -0.906 11.645 1.00 95.81 115 ILE A CA 1
ATOM 933 C C . ILE A 1 115 ? -7.978 -0.437 12.826 1.00 95.81 115 ILE A C 1
ATOM 935 O O . ILE A 1 115 ? -9.205 -0.341 12.707 1.00 95.81 115 ILE A O 1
ATOM 939 N N . TRP A 1 116 ? -7.345 -0.079 13.948 1.00 95.62 116 TRP A N 1
ATOM 940 C CA . TRP A 1 116 ? -8.030 0.468 15.114 1.00 95.62 116 TRP A CA 1
ATOM 941 C C . TRP A 1 116 ? -8.755 1.782 14.793 1.00 95.62 116 TRP A C 1
ATOM 943 O O . TRP A 1 116 ? -9.925 1.911 15.155 1.00 95.62 116 TRP A O 1
ATOM 953 N N . THR A 1 117 ? -8.136 2.716 14.059 1.00 95.50 117 THR A N 1
ATOM 954 C CA . THR A 1 117 ? -8.781 3.991 13.682 1.00 95.50 117 THR A CA 1
ATOM 955 C C . THR A 1 117 ? -10.052 3.776 12.857 1.00 95.50 117 THR A C 1
ATOM 957 O O . THR A 1 117 ? -11.067 4.425 13.114 1.00 95.50 117 THR A O 1
ATOM 960 N N . GLY A 1 118 ? -10.057 2.801 11.940 1.00 93.94 118 GLY A N 1
ATOM 961 C CA . GLY A 1 118 ? -11.255 2.420 11.188 1.00 93.94 118 GLY A CA 1
ATOM 962 C C . GLY A 1 118 ? -12.360 1.836 12.078 1.00 93.94 118 GLY A C 1
ATOM 963 O O . GLY A 1 118 ? -13.536 2.181 11.936 1.00 93.94 118 GLY A O 1
ATOM 964 N N . ASN A 1 119 ? -12.002 0.992 13.052 1.00 93.50 119 ASN A N 1
ATOM 965 C CA . ASN A 1 119 ? -12.960 0.468 14.032 1.00 93.50 119 ASN A CA 1
ATOM 966 C C . ASN A 1 119 ? -13.515 1.577 14.945 1.00 93.50 119 ASN A C 1
ATOM 968 O O . ASN A 1 119 ? -14.715 1.602 15.226 1.00 93.50 119 ASN A O 1
ATOM 972 N N . TYR A 1 120 ? -12.662 2.503 15.384 1.00 93.38 120 TYR A N 1
ATOM 973 C CA . TYR A 1 120 ? -13.040 3.658 16.198 1.00 93.38 120 TYR A CA 1
ATOM 974 C C . TYR A 1 120 ? -14.048 4.548 15.460 1.00 93.38 120 TYR A C 1
ATOM 976 O O . TYR A 1 120 ? -15.118 4.844 15.995 1.00 93.38 120 TYR A O 1
ATOM 984 N N . TYR A 1 121 ? -13.765 4.854 14.190 1.00 93.31 121 TYR A N 1
ATOM 985 C CA . TYR A 1 121 ? -14.656 5.600 13.303 1.00 93.31 121 TYR A CA 1
ATOM 986 C C . TYR A 1 121 ? -16.059 4.986 13.225 1.00 93.31 121 TYR A C 1
ATOM 988 O O . TYR A 1 121 ? -17.066 5.670 13.424 1.00 93.31 121 TYR A O 1
ATOM 996 N N . LYS A 1 122 ? -16.123 3.668 12.993 1.00 91.62 122 LYS A N 1
ATOM 997 C CA . LYS A 1 122 ? -17.383 2.917 12.919 1.00 91.62 122 LYS A CA 1
ATOM 998 C C . LYS A 1 122 ? -18.131 2.904 14.253 1.00 91.62 122 LYS A C 1
ATOM 1000 O O . LYS A 1 122 ? -19.354 3.007 14.263 1.00 91.62 122 LYS A O 1
ATOM 1005 N N . THR A 1 123 ? -17.417 2.766 15.369 1.00 90.94 123 THR A N 1
ATOM 1006 C CA . THR A 1 123 ? -18.025 2.622 16.703 1.00 90.94 123 THR A CA 1
ATOM 1007 C C . THR A 1 123 ? -18.713 3.908 17.154 1.00 90.94 123 THR A C 1
ATOM 1009 O O . THR A 1 123 ? -19.809 3.856 17.702 1.00 90.94 123 THR A O 1
ATOM 1012 N N . ILE A 1 124 ? -18.108 5.063 16.867 1.00 90.19 124 ILE A N 1
ATOM 1013 C CA . ILE A 1 124 ? -18.665 6.377 17.230 1.00 90.19 124 ILE A CA 1
ATOM 1014 C C . ILE A 1 124 ? -19.692 6.870 16.202 1.00 90.19 124 ILE A C 1
ATOM 1016 O O . ILE A 1 124 ? -20.368 7.867 16.436 1.00 90.19 124 ILE A O 1
ATOM 1020 N N . LYS A 1 125 ? -19.874 6.144 15.088 1.00 89.25 125 LYS A N 1
ATOM 1021 C CA . LYS A 1 125 ? -20.795 6.506 13.998 1.00 89.25 125 LYS A CA 1
ATOM 1022 C C . LYS A 1 125 ? -20.513 7.914 13.460 1.00 89.25 125 LYS A C 1
ATOM 1024 O O . LYS A 1 125 ? -21.423 8.711 13.242 1.00 89.25 125 LYS A O 1
ATOM 1029 N N . LEU A 1 126 ? -19.231 8.224 13.266 1.00 87.62 126 LEU A N 1
ATOM 1030 C CA . LEU A 1 126 ? -18.823 9.497 12.683 1.00 87.62 126 LEU A CA 1
ATOM 1031 C C . LEU A 1 126 ? -19.297 9.578 11.225 1.00 87.62 126 LEU A C 1
ATOM 1033 O O . LEU A 1 126 ? -19.032 8.684 10.427 1.00 87.62 126 LEU A O 1
ATOM 1037 N N . ASN A 1 127 ? -19.943 10.688 10.867 1.00 89.75 127 ASN A N 1
ATOM 1038 C CA . ASN A 1 127 ? -20.455 10.943 9.512 1.00 89.75 127 ASN A CA 1
ATOM 1039 C C . ASN A 1 127 ? -19.720 12.092 8.805 1.00 89.75 127 ASN A C 1
ATOM 1041 O O . ASN A 1 127 ? -20.201 12.640 7.819 1.00 89.75 127 ASN A O 1
ATOM 1045 N N . ILE A 1 128 ? -18.525 12.447 9.285 1.00 87.44 128 ILE A N 1
ATOM 1046 C CA . ILE A 1 128 ? -17.728 13.576 8.775 1.00 87.44 128 ILE A CA 1
ATOM 1047 C C . ILE A 1 128 ? -17.413 13.419 7.273 1.00 87.44 128 ILE A C 1
ATOM 1049 O O . ILE A 1 128 ? -17.369 14.407 6.546 1.00 87.44 128 ILE A O 1
ATOM 1053 N N . HIS A 1 129 ? -17.275 12.175 6.794 1.00 87.88 129 HIS A N 1
ATOM 1054 C CA . HIS A 1 129 ? -16.994 11.852 5.390 1.00 87.88 129 HIS A CA 1
ATOM 1055 C C . HIS A 1 129 ? -18.090 12.322 4.417 1.00 87.88 129 HIS A C 1
ATOM 1057 O O . HIS A 1 129 ? -17.825 12.466 3.230 1.00 87.88 129 HIS A O 1
ATOM 1063 N N . GLN A 1 130 ? -19.313 12.566 4.899 1.00 89.75 130 GLN A N 1
ATOM 1064 C CA . GLN A 1 130 ? -20.434 12.995 4.059 1.00 89.75 130 GLN A CA 1
ATOM 1065 C C . GLN A 1 130 ? -20.347 14.482 3.689 1.00 89.75 130 GLN A C 1
ATOM 1067 O O . GLN A 1 130 ? -20.943 14.907 2.702 1.00 89.75 130 GLN A O 1
ATOM 1072 N N . ASN A 1 131 ? -19.602 15.289 4.450 1.00 92.75 131 ASN A N 1
ATOM 1073 C CA . ASN A 1 131 ? -19.510 16.725 4.213 1.00 92.75 131 ASN A CA 1
ATOM 1074 C C . ASN A 1 131 ? -18.478 17.051 3.117 1.00 92.75 131 ASN A C 1
ATOM 1076 O O . ASN A 1 131 ? -17.282 16.816 3.288 1.00 92.75 131 ASN A O 1
ATOM 1080 N N . TRP A 1 132 ? -18.924 17.670 2.020 1.00 92.00 132 TRP A N 1
ATOM 1081 C CA . TRP A 1 132 ? -18.050 18.115 0.927 1.00 92.00 132 TRP A CA 1
ATOM 1082 C C . TRP A 1 132 ? -16.969 19.103 1.368 1.00 92.00 132 TRP A C 1
ATOM 1084 O O . TRP A 1 132 ? -15.838 19.013 0.893 1.00 92.00 132 TRP A O 1
ATOM 1094 N N . LEU A 1 133 ? -17.276 20.003 2.309 1.00 93.81 133 LEU A N 1
ATOM 1095 C CA . LEU A 1 133 ? -16.284 20.949 2.826 1.00 93.81 133 LEU A CA 1
ATOM 1096 C C . LEU A 1 133 ? -15.127 20.220 3.508 1.00 93.81 133 LEU A C 1
ATOM 1098 O O . LEU A 1 133 ? -13.983 20.616 3.333 1.00 93.81 133 LEU A O 1
ATOM 1102 N N . PHE A 1 134 ? -15.407 19.130 4.228 1.00 94.31 134 PHE A N 1
ATOM 1103 C CA . PHE A 1 134 ? -14.367 18.315 4.853 1.00 94.31 134 PHE A CA 1
ATOM 1104 C C . PHE A 1 134 ? -13.473 17.624 3.813 1.00 94.31 134 PHE A C 1
ATOM 1106 O O . PHE A 1 134 ? -12.259 17.550 3.992 1.00 94.31 134 PHE A O 1
ATOM 1113 N N . ILE A 1 135 ? -14.046 17.143 2.707 1.00 94.94 135 ILE A N 1
ATOM 1114 C CA . ILE A 1 135 ? -13.278 16.540 1.605 1.00 94.94 135 ILE A CA 1
ATOM 1115 C C . ILE A 1 135 ? -12.336 17.583 0.988 1.00 94.94 135 ILE A C 1
ATOM 1117 O O . ILE A 1 135 ? -11.150 17.318 0.808 1.00 94.94 135 ILE A O 1
ATOM 1121 N N . ILE A 1 136 ? -12.837 18.791 0.716 1.00 95.19 136 ILE A N 1
ATOM 1122 C CA . ILE A 1 136 ? -12.030 19.869 0.131 1.00 95.19 136 ILE A CA 1
ATOM 1123 C C . ILE A 1 136 ? -10.927 20.302 1.102 1.00 95.19 136 ILE A C 1
ATOM 1125 O O . ILE A 1 136 ? -9.759 20.343 0.715 1.00 95.19 136 ILE A O 1
ATOM 1129 N N . THR A 1 137 ? -11.254 20.571 2.368 1.00 94.50 137 THR A N 1
ATOM 1130 C CA . THR A 1 137 ? -10.255 21.012 3.353 1.00 94.50 137 THR A CA 1
ATOM 1131 C C . THR A 1 137 ? -9.205 19.940 3.623 1.00 94.50 137 THR A C 1
ATOM 1133 O O . THR A 1 137 ? -8.022 20.260 3.615 1.00 94.50 137 THR A O 1
ATOM 1136 N N . SER A 1 138 ? -9.588 18.665 3.764 1.00 94.25 138 SER A N 1
ATOM 1137 C CA . SER A 1 138 ? -8.622 17.564 3.906 1.00 94.25 138 SER A CA 1
ATOM 1138 C C . SER A 1 138 ? -7.701 17.444 2.689 1.00 94.25 138 SER A C 1
ATOM 1140 O O . SER A 1 138 ? -6.492 17.301 2.872 1.00 94.25 138 SER A O 1
ATOM 1142 N N . SER A 1 139 ? -8.226 17.592 1.466 1.00 94.69 139 SER A N 1
ATOM 1143 C CA . SER A 1 139 ? -7.409 17.575 0.244 1.00 94.69 139 SER A CA 1
ATOM 1144 C C . SER A 1 139 ? -6.374 18.706 0.208 1.00 94.69 139 SER A C 1
ATOM 1146 O O . SER A 1 139 ? -5.199 18.460 -0.072 1.00 94.69 139 SER A O 1
ATOM 1148 N N . LEU A 1 140 ? -6.776 19.929 0.578 1.00 95.44 140 LEU A N 1
ATOM 1149 C CA . LEU A 1 140 ? -5.894 21.094 0.634 1.00 95.44 140 LEU A CA 1
ATOM 1150 C C . LEU A 1 140 ? -4.844 20.942 1.737 1.00 95.44 140 LEU A C 1
ATOM 1152 O O . LEU A 1 140 ? -3.666 21.186 1.492 1.00 95.44 140 LEU A O 1
ATOM 1156 N N . CYS A 1 141 ? -5.239 20.488 2.929 1.00 95.12 141 CYS A N 1
ATOM 1157 C CA . CYS A 1 141 ? -4.314 20.248 4.034 1.00 95.12 141 CYS A CA 1
ATOM 1158 C C . CYS A 1 141 ? -3.229 19.233 3.654 1.00 95.12 141 CYS A C 1
ATOM 1160 O O . CYS A 1 141 ? -2.051 19.487 3.891 1.00 95.12 141 CYS A O 1
ATOM 1162 N N . ILE A 1 142 ? -3.603 18.110 3.033 1.00 94.88 142 ILE A N 1
ATOM 1163 C CA . ILE A 1 142 ? -2.641 17.086 2.600 1.00 94.88 142 ILE A CA 1
ATOM 1164 C C . ILE A 1 142 ? -1.708 17.644 1.519 1.00 94.88 142 ILE A C 1
ATOM 1166 O O . ILE A 1 142 ? -0.500 17.425 1.597 1.00 94.88 142 ILE A O 1
ATOM 1170 N N . ALA A 1 143 ? -2.237 18.392 0.544 1.00 94.19 143 ALA A N 1
ATOM 1171 C CA . ALA A 1 143 ? -1.430 19.007 -0.508 1.00 94.19 143 ALA A CA 1
ATOM 1172 C C . ALA A 1 143 ? -0.399 19.996 0.060 1.00 94.19 143 ALA A C 1
ATOM 1174 O O . ALA A 1 143 ? 0.772 19.937 -0.310 1.00 94.19 143 ALA A O 1
ATOM 1175 N N . ILE A 1 144 ? -0.811 20.850 1.004 1.00 94.62 144 ILE A N 1
ATOM 1176 C CA . ILE A 1 144 ? 0.075 21.804 1.685 1.00 94.62 144 ILE A CA 1
ATOM 1177 C C . ILE A 1 144 ? 1.164 21.057 2.460 1.00 94.62 144 ILE A C 1
ATOM 1179 O O . ILE A 1 144 ? 2.344 21.357 2.294 1.00 94.62 144 ILE A O 1
ATOM 1183 N N . ILE A 1 145 ? 0.800 20.054 3.266 1.00 93.06 145 ILE A N 1
ATOM 1184 C CA . ILE A 1 145 ? 1.775 19.280 4.049 1.00 93.06 145 ILE A CA 1
ATOM 1185 C C . ILE A 1 145 ? 2.786 18.589 3.129 1.00 93.06 145 ILE A C 1
ATOM 1187 O O . ILE A 1 145 ? 3.977 18.616 3.419 1.00 93.06 145 ILE A O 1
ATOM 1191 N N . ASN A 1 146 ? 2.342 18.037 1.997 1.00 91.62 146 ASN A N 1
ATOM 1192 C CA . ASN A 1 146 ? 3.223 17.361 1.046 1.00 91.62 146 ASN A CA 1
ATOM 1193 C C . ASN A 1 146 ? 4.249 18.301 0.382 1.00 91.62 146 ASN A C 1
ATOM 1195 O O . ASN A 1 146 ? 5.329 17.847 0.017 1.00 91.62 146 ASN A O 1
ATOM 1199 N N . ILE A 1 147 ? 3.943 19.599 0.244 1.00 92.25 147 ILE A N 1
ATOM 1200 C CA . ILE A 1 147 ? 4.903 20.605 -0.252 1.00 92.25 147 ILE A CA 1
ATOM 1201 C C . ILE A 1 147 ? 6.024 20.834 0.768 1.00 92.25 147 ILE A C 1
ATOM 1203 O O . ILE A 1 147 ? 7.189 20.937 0.391 1.00 92.25 147 ILE A O 1
ATOM 1207 N N . PHE A 1 148 ? 5.685 20.908 2.056 1.00 91.56 148 PHE A N 1
ATOM 1208 C CA . PHE A 1 148 ? 6.665 21.161 3.117 1.00 91.56 148 PHE A CA 1
ATOM 1209 C C . PHE A 1 148 ? 7.437 19.908 3.533 1.00 91.56 148 PHE A C 1
ATOM 1211 O O . PHE A 1 148 ? 8.598 20.000 3.930 1.00 91.56 148 PHE A O 1
ATOM 1218 N N . TRP A 1 149 ? 6.798 18.740 3.479 1.00 89.50 149 TRP A N 1
ATOM 1219 C CA . TRP A 1 149 ? 7.370 17.497 3.969 1.00 89.50 149 TRP A CA 1
ATOM 1220 C C . TRP A 1 149 ? 6.830 16.282 3.213 1.00 89.50 149 TRP A C 1
ATOM 1222 O O . TRP A 1 149 ? 5.744 15.768 3.490 1.00 89.50 149 TRP A O 1
ATOM 1232 N N . TYR A 1 150 ? 7.641 15.785 2.281 1.00 85.81 150 TYR A N 1
ATOM 1233 C CA . TYR A 1 150 ? 7.406 14.502 1.633 1.00 85.81 150 TYR A CA 1
ATOM 1234 C C . TYR A 1 150 ? 7.887 13.361 2.534 1.00 85.81 150 TYR A C 1
ATOM 1236 O O . TYR A 1 150 ? 9.051 13.315 2.941 1.00 85.81 150 TYR A O 1
ATOM 1244 N N . SER A 1 151 ? 7.000 12.411 2.821 1.00 85.44 151 SER A N 1
ATOM 1245 C CA . SER A 1 151 ? 7.339 11.216 3.588 1.00 85.44 151 SER A CA 1
ATOM 1246 C C . SER A 1 151 ? 6.622 9.987 3.045 1.00 85.44 151 SER A C 1
ATOM 1248 O O . SER A 1 151 ? 5.466 10.050 2.625 1.00 85.44 151 SER A O 1
ATOM 1250 N N . SER A 1 152 ? 7.308 8.847 3.077 1.00 85.62 152 SER A N 1
ATOM 1251 C CA . SER A 1 152 ? 6.723 7.541 2.786 1.00 85.62 152 SER A CA 1
ATOM 1252 C C . SER A 1 152 ? 6.583 6.734 4.071 1.00 85.62 152 SER A C 1
ATOM 1254 O O . SER A 1 152 ? 7.346 6.919 5.018 1.00 85.62 152 SER A O 1
ATOM 1256 N N . MET A 1 153 ? 5.640 5.786 4.093 1.00 83.19 153 MET A N 1
ATOM 1257 C CA . MET A 1 153 ? 5.406 4.958 5.279 1.00 83.19 153 MET A CA 1
ATOM 1258 C C . MET A 1 153 ? 6.673 4.215 5.728 1.00 83.19 153 MET A C 1
ATOM 1260 O O . MET A 1 153 ? 6.878 4.040 6.917 1.00 83.19 153 MET A O 1
ATOM 1264 N N . THR A 1 154 ? 7.546 3.805 4.803 1.00 83.06 154 THR A N 1
ATOM 1265 C CA . THR A 1 154 ? 8.795 3.100 5.136 1.00 83.06 154 THR A CA 1
ATOM 1266 C C . THR A 1 154 ? 9.917 4.037 5.580 1.00 83.06 154 THR A C 1
ATOM 1268 O O . THR A 1 154 ? 10.764 3.627 6.370 1.00 83.06 154 THR A O 1
ATOM 1271 N N . ASN A 1 155 ? 9.923 5.282 5.092 1.00 82.69 155 ASN A N 1
ATOM 1272 C CA . ASN A 1 155 ? 10.987 6.264 5.319 1.00 82.69 155 ASN A CA 1
ATOM 1273 C C . ASN A 1 155 ? 10.464 7.470 6.113 1.00 82.69 155 ASN A C 1
ATOM 1275 O O . ASN A 1 155 ? 10.769 8.622 5.800 1.00 82.69 155 ASN A O 1
ATOM 1279 N N . CYS A 1 156 ? 9.662 7.206 7.144 1.00 85.75 156 CYS A N 1
ATOM 1280 C CA . CYS A 1 156 ? 9.179 8.232 8.056 1.00 85.75 156 CYS A CA 1
ATOM 1281 C C . CYS A 1 156 ? 10.104 8.324 9.285 1.00 85.75 156 CYS A C 1
ATOM 1283 O O . CYS A 1 156 ? 10.286 7.318 9.975 1.00 85.75 156 CYS A O 1
ATOM 1285 N N . PRO A 1 157 ? 10.680 9.498 9.611 1.00 88.25 157 PRO A N 1
ATOM 1286 C CA . PRO A 1 157 ? 11.349 9.700 10.890 1.00 88.25 157 PRO A CA 1
ATOM 1287 C C . PRO A 1 157 ? 10.357 9.549 12.049 1.00 88.25 157 PRO A C 1
ATOM 1289 O O . PRO A 1 157 ? 9.178 9.884 11.923 1.00 88.25 157 PRO A O 1
ATOM 1292 N N . SER A 1 158 ? 10.840 9.094 13.204 1.00 88.19 158 SER A N 1
ATOM 1293 C CA . SER A 1 158 ? 9.981 8.715 14.335 1.00 88.19 158 SER A CA 1
ATOM 1294 C C . SER A 1 158 ? 9.131 9.869 14.875 1.00 88.19 158 SER A C 1
ATOM 1296 O O . SER A 1 158 ? 7.981 9.665 15.251 1.00 88.19 158 SER A O 1
ATOM 1298 N N . TRP A 1 159 ? 9.663 11.095 14.853 1.00 88.94 159 TRP A N 1
ATOM 1299 C CA . TRP A 1 159 ? 8.929 12.304 15.248 1.00 88.94 159 TRP A CA 1
ATOM 1300 C C . TRP A 1 159 ? 7.814 12.678 14.259 1.00 88.94 159 TRP A C 1
ATOM 1302 O O . TRP A 1 159 ? 6.842 13.320 14.646 1.00 88.94 159 TRP A O 1
ATOM 1312 N N . GLY A 1 160 ? 7.938 12.266 12.994 1.00 91.56 160 GLY A N 1
ATOM 1313 C CA . GLY A 1 160 ? 6.966 12.531 11.934 1.00 91.56 160 GLY A CA 1
ATOM 1314 C C . GLY A 1 160 ? 5.811 11.529 11.896 1.00 91.56 160 GLY A C 1
ATOM 1315 O O . GLY A 1 160 ? 4.825 11.775 11.206 1.00 91.56 160 GLY A O 1
ATOM 1316 N N . ILE A 1 161 ? 5.886 10.425 12.652 1.00 93.31 161 ILE A N 1
ATOM 1317 C CA . ILE A 1 161 ? 4.855 9.372 12.674 1.00 93.31 161 ILE A CA 1
ATOM 1318 C C . ILE A 1 161 ? 3.457 9.927 13.008 1.00 93.31 161 ILE A C 1
ATOM 1320 O O . ILE A 1 161 ? 2.517 9.577 12.294 1.00 93.31 161 ILE A O 1
ATOM 1324 N N . PRO A 1 162 ? 3.265 10.810 14.013 1.00 93.56 162 PRO A N 1
ATOM 1325 C CA . PRO A 1 162 ? 1.950 11.392 14.295 1.00 93.56 162 PRO A CA 1
ATOM 1326 C C . PRO A 1 162 ? 1.406 12.247 13.146 1.00 93.56 162 PRO A C 1
ATOM 1328 O O . PRO A 1 162 ? 0.218 12.175 12.836 1.00 93.56 162 PRO A O 1
ATOM 1331 N N . ILE A 1 163 ? 2.274 13.026 12.493 1.00 93.25 163 ILE A N 1
ATOM 1332 C CA . ILE A 1 163 ? 1.905 13.868 11.347 1.00 93.25 163 ILE A CA 1
ATOM 1333 C C . ILE A 1 163 ? 1.485 12.971 10.181 1.00 93.25 163 ILE A C 1
ATOM 1335 O O . ILE A 1 163 ? 0.415 13.156 9.605 1.00 93.25 163 ILE A O 1
ATOM 1339 N N . TYR A 1 164 ? 2.282 11.940 9.891 1.00 94.12 164 TYR A N 1
ATOM 1340 C CA . TYR A 1 164 ? 1.969 10.951 8.867 1.00 94.12 164 TYR A CA 1
ATOM 1341 C C . TYR A 1 164 ? 0.640 10.240 9.153 1.00 94.12 164 TYR A C 1
ATOM 1343 O O . TYR A 1 164 ? -0.198 10.115 8.263 1.00 94.12 164 TYR A O 1
ATOM 1351 N N . ALA A 1 165 ? 0.416 9.814 10.400 1.00 95.44 165 ALA A N 1
ATOM 1352 C CA . ALA A 1 165 ? -0.822 9.175 10.834 1.00 95.44 165 ALA A CA 1
ATOM 1353 C C . ALA A 1 165 ? -2.042 10.076 10.594 1.00 95.44 165 ALA A C 1
ATOM 1355 O O . ALA A 1 165 ? -3.037 9.621 10.031 1.00 95.44 165 ALA A O 1
ATOM 1356 N N . ALA A 1 166 ? -1.953 11.358 10.961 1.00 94.81 166 ALA A N 1
ATOM 1357 C CA . ALA A 1 166 ? -3.014 12.331 10.725 1.00 94.81 166 ALA A CA 1
ATOM 1358 C C . ALA A 1 166 ? -3.294 12.511 9.224 1.00 94.81 166 ALA A C 1
ATOM 1360 O O . ALA A 1 166 ? -4.448 12.409 8.805 1.00 94.81 166 ALA A O 1
ATOM 1361 N N . CYS A 1 167 ? -2.256 12.689 8.401 1.00 94.75 167 CYS A N 1
ATOM 1362 C CA . CYS A 1 167 ? -2.393 12.799 6.946 1.00 94.75 167 CYS A CA 1
ATOM 1363 C C . CYS A 1 167 ? -3.017 11.547 6.321 1.00 94.75 167 CYS A C 1
ATOM 1365 O O . CYS A 1 167 ? -3.899 11.657 5.473 1.00 94.75 167 CYS A O 1
ATOM 1367 N N . ALA A 1 168 ? -2.600 10.356 6.751 1.00 94.69 168 ALA A N 1
ATOM 1368 C CA . ALA A 1 168 ? -3.132 9.095 6.250 1.00 94.69 168 ALA A CA 1
ATOM 1369 C C . ALA A 1 168 ? -4.606 8.891 6.642 1.00 94.69 168 ALA A C 1
ATOM 1371 O O . ALA A 1 168 ? -5.403 8.452 5.811 1.00 94.69 168 ALA A O 1
ATOM 1372 N N . ILE A 1 169 ? -5.001 9.259 7.869 1.00 95.38 169 ILE A N 1
ATOM 1373 C CA . ILE A 1 169 ? -6.409 9.241 8.300 1.00 95.38 169 ILE A CA 1
ATOM 1374 C C . ILE A 1 169 ? -7.226 10.241 7.476 1.00 95.38 169 ILE A C 1
ATOM 1376 O O . ILE A 1 169 ? -8.271 9.869 6.943 1.00 95.38 169 ILE A O 1
ATOM 1380 N N . LEU A 1 170 ? -6.747 11.480 7.318 1.00 95.44 170 LEU A N 1
ATOM 1381 C CA . LEU A 1 170 ? -7.409 12.498 6.497 1.00 95.44 170 LEU A CA 1
ATOM 1382 C C . LEU A 1 170 ? -7.564 12.033 5.046 1.00 95.44 170 LEU A C 1
ATOM 1384 O O . LEU A 1 170 ? -8.658 12.119 4.500 1.00 95.44 170 LEU A O 1
ATOM 1388 N N . GLY A 1 171 ? -6.511 11.477 4.444 1.00 95.25 171 GLY A N 1
ATOM 1389 C CA . GLY A 1 171 ? -6.536 10.976 3.070 1.00 95.25 171 GLY A CA 1
ATOM 1390 C C . GLY A 1 171 ? -7.492 9.799 2.898 1.00 95.25 171 GLY A C 1
ATOM 1391 O O . GLY A 1 171 ? -8.256 9.751 1.935 1.00 95.25 171 GLY A O 1
ATOM 1392 N N . THR A 1 172 ? -7.526 8.886 3.870 1.00 94.94 172 THR A N 1
ATOM 1393 C CA . THR A 1 172 ? -8.472 7.761 3.870 1.00 94.94 172 THR A CA 1
ATOM 1394 C C . THR A 1 172 ? -9.915 8.256 3.973 1.00 94.94 172 THR A C 1
ATOM 1396 O O . THR A 1 172 ? -10.769 7.818 3.204 1.00 94.94 172 THR A O 1
ATOM 1399 N N . LEU A 1 173 ? -10.198 9.198 4.879 1.00 95.12 173 LEU A N 1
ATOM 1400 C CA . LEU A 1 173 ? -11.533 9.783 5.032 1.00 95.12 173 LEU A CA 1
ATOM 1401 C C . LEU A 1 173 ? -11.949 10.613 3.812 1.00 95.12 173 LEU A C 1
ATOM 1403 O O . LEU A 1 173 ? -13.118 10.580 3.438 1.00 95.12 173 LEU A O 1
ATOM 1407 N N . MET A 1 174 ? -11.008 11.308 3.171 1.00 95.69 174 MET A N 1
ATOM 1408 C CA . MET A 1 174 ? -11.225 12.041 1.924 1.00 95.69 174 MET A CA 1
ATOM 1409 C C . MET A 1 174 ? -11.662 11.090 0.803 1.00 95.69 174 MET A C 1
ATOM 1411 O O . MET A 1 174 ? -12.718 11.294 0.209 1.00 95.69 174 MET A O 1
ATOM 1415 N N . ILE A 1 175 ? -10.905 10.015 0.548 1.00 94.81 175 ILE A N 1
ATOM 1416 C CA . ILE A 1 175 ? -11.256 9.011 -0.471 1.00 94.81 175 ILE A CA 1
ATOM 1417 C C . ILE A 1 175 ? -12.577 8.315 -0.131 1.00 94.81 175 ILE A C 1
ATOM 1419 O O . ILE A 1 175 ? -13.394 8.069 -1.022 1.00 94.81 175 ILE A O 1
ATOM 1423 N N . PHE A 1 176 ? -12.825 8.034 1.149 1.00 94.38 176 PHE A N 1
ATOM 1424 C CA . PHE A 1 176 ? -14.086 7.448 1.593 1.00 94.38 176 PHE A CA 1
ATOM 1425 C C . PHE A 1 176 ? -15.277 8.393 1.365 1.00 94.38 176 PHE A C 1
ATOM 1427 O O . PHE A 1 176 ? -16.320 7.955 0.885 1.00 94.38 176 PHE A O 1
ATOM 1434 N N . GLY A 1 177 ? -15.108 9.692 1.624 1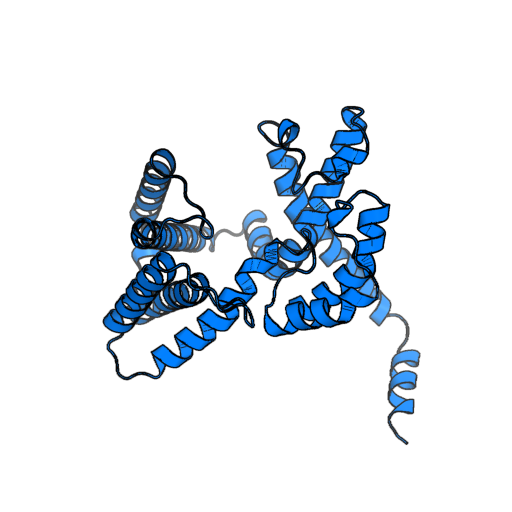.00 94.44 177 GLY A N 1
ATOM 1435 C CA . GLY A 1 177 ? -16.112 10.717 1.340 1.00 94.44 177 GLY A CA 1
ATOM 1436 C C . GLY A 1 177 ? -16.384 10.887 -0.154 1.00 94.44 177 GLY A C 1
ATOM 1437 O O . GLY A 1 177 ? -17.540 10.898 -0.569 1.00 94.44 177 GLY A O 1
ATOM 1438 N N . ILE A 1 178 ? -15.336 10.920 -0.985 1.00 93.94 178 ILE A N 1
ATOM 1439 C CA . ILE A 1 178 ? -15.483 10.935 -2.450 1.00 93.94 178 ILE A CA 1
ATOM 1440 C C . ILE A 1 178 ? -16.268 9.701 -2.902 1.00 93.94 178 ILE A C 1
ATOM 1442 O O . ILE A 1 178 ? -17.240 9.830 -3.642 1.00 93.94 178 ILE A O 1
ATOM 1446 N N . SER A 1 179 ? -15.899 8.518 -2.402 1.00 93.44 179 SER A N 1
ATOM 1447 C CA . SER A 1 179 ? -16.583 7.255 -2.705 1.00 93.44 179 SER A CA 1
ATOM 1448 C C . SER A 1 179 ? -18.064 7.298 -2.322 1.00 93.44 179 SER A C 1
ATOM 1450 O O . SER A 1 179 ? -18.902 6.807 -3.074 1.00 93.44 179 SER A O 1
ATOM 1452 N N . PHE A 1 180 ? -18.402 7.916 -1.184 1.00 92.25 180 PHE A N 1
ATOM 1453 C CA . PHE A 1 180 ? -19.783 8.080 -0.733 1.00 92.25 180 PHE A CA 1
ATOM 1454 C C . PHE A 1 180 ? -20.618 8.926 -1.696 1.00 92.25 180 PHE A C 1
ATOM 1456 O O . PHE A 1 180 ? -21.757 8.561 -1.971 1.00 92.25 180 PHE A O 1
ATOM 1463 N N . HIS A 1 181 ? -20.062 10.019 -2.219 1.00 91.81 181 HIS A N 1
ATOM 1464 C CA . HIS A 1 181 ? -20.784 10.904 -3.136 1.00 91.81 181 HIS A CA 1
ATOM 1465 C C . HIS A 1 181 ? -20.870 10.365 -4.556 1.00 91.81 181 HIS A C 1
ATOM 1467 O O . HIS A 1 181 ? -21.845 10.636 -5.251 1.00 91.81 181 HIS A O 1
ATOM 1473 N N . ILE A 1 182 ? -19.874 9.594 -5.002 1.00 92.62 182 ILE A N 1
ATOM 1474 C CA . ILE A 1 182 ? -19.900 9.055 -6.363 1.00 92.62 182 ILE A CA 1
ATOM 1475 C C . ILE A 1 182 ? -20.704 7.761 -6.493 1.00 92.62 182 ILE A C 1
ATOM 1477 O O . ILE A 1 182 ? -21.059 7.395 -7.608 1.00 92.62 182 ILE A O 1
ATOM 1481 N N . LYS A 1 183 ? -20.996 7.056 -5.391 1.00 88.25 183 LYS A N 1
ATOM 1482 C CA . LYS A 1 183 ? -21.600 5.710 -5.424 1.00 88.25 183 LYS A CA 1
ATOM 1483 C C . LYS A 1 183 ? -22.925 5.636 -6.200 1.00 88.25 183 LYS A C 1
ATOM 1485 O O . LYS A 1 183 ? -23.214 4.595 -6.781 1.00 88.25 183 LYS A O 1
ATOM 1490 N N . ASP A 1 184 ? -23.705 6.719 -6.207 1.00 85.50 184 ASP A N 1
ATOM 1491 C CA . ASP A 1 184 ? -25.057 6.749 -6.777 1.00 85.50 184 ASP A CA 1
ATOM 1492 C C . ASP A 1 184 ? -25.056 7.062 -8.286 1.00 85.50 184 ASP A C 1
ATOM 1494 O O . ASP A 1 184 ? -26.074 6.907 -8.964 1.00 85.50 184 ASP A O 1
ATOM 1498 N N . PHE A 1 185 ? -23.914 7.452 -8.864 1.00 89.88 185 PHE A N 1
ATOM 1499 C CA . PHE A 1 185 ? -23.833 7.680 -10.304 1.00 89.88 185 PHE A CA 1
ATOM 1500 C C . PHE A 1 185 ? -23.729 6.352 -11.068 1.00 89.88 185 PHE A C 1
ATOM 1502 O O . PHE A 1 185 ? -22.779 5.581 -10.927 1.00 89.88 185 PHE A O 1
ATOM 1509 N N . ASN A 1 186 ? -24.656 6.124 -11.999 1.00 83.81 186 ASN A N 1
ATOM 1510 C CA . ASN A 1 186 ? -24.646 4.962 -12.893 1.00 83.81 186 ASN A CA 1
ATOM 1511 C C . ASN A 1 186 ? -23.688 5.149 -14.091 1.00 83.81 186 ASN A C 1
ATOM 1513 O O . ASN A 1 186 ? -24.080 5.011 -15.250 1.00 83.81 186 ASN A O 1
ATOM 1517 N N . SER A 1 187 ? -22.423 5.490 -13.833 1.00 90.69 187 SER A N 1
ATOM 1518 C CA . SER A 1 187 ? -21.420 5.681 -14.887 1.00 90.69 187 SER A CA 1
ATOM 1519 C C . SER A 1 187 ? -20.629 4.399 -15.168 1.00 90.69 187 SER A C 1
ATOM 1521 O O . SER A 1 187 ? -20.387 3.573 -14.283 1.00 90.69 187 SER A O 1
ATOM 1523 N N . ARG A 1 188 ? -20.169 4.229 -16.417 1.00 90.31 188 ARG A N 1
ATOM 1524 C CA . ARG A 1 188 ? -19.248 3.132 -16.780 1.00 90.31 188 ARG A CA 1
ATOM 1525 C C . ARG A 1 188 ? -17.943 3.200 -15.979 1.00 90.31 188 ARG A C 1
ATOM 1527 O O . ARG A 1 188 ? -17.389 2.161 -15.644 1.00 90.31 188 ARG A O 1
ATOM 1534 N N . ILE A 1 189 ? -17.495 4.410 -15.641 1.00 88.00 189 ILE A N 1
ATOM 1535 C CA . ILE A 1 189 ? -16.262 4.656 -14.885 1.00 88.00 189 ILE A CA 1
ATOM 1536 C C . ILE A 1 189 ? -16.377 4.089 -13.467 1.00 88.00 189 ILE A C 1
ATOM 1538 O O . ILE A 1 189 ? -15.475 3.394 -13.019 1.00 88.00 189 ILE A O 1
ATOM 1542 N N . ILE A 1 190 ? -17.498 4.305 -12.776 1.00 90.94 190 ILE A N 1
ATOM 1543 C CA . ILE A 1 190 ? -17.693 3.774 -11.417 1.00 90.94 190 ILE A CA 1
ATOM 1544 C C . ILE A 1 190 ? -17.788 2.255 -11.427 1.00 90.94 190 ILE A C 1
ATOM 1546 O O . ILE A 1 190 ? -17.151 1.597 -10.609 1.00 90.94 190 ILE A O 1
ATOM 1550 N N . LYS A 1 191 ? -18.515 1.681 -12.393 1.00 89.69 191 LYS A N 1
ATOM 1551 C CA . LYS A 1 191 ? -18.556 0.222 -12.576 1.00 89.69 191 LYS A CA 1
ATOM 1552 C C . LYS A 1 191 ? -17.157 -0.347 -12.797 1.00 89.69 191 LYS A C 1
ATOM 1554 O O . LYS A 1 191 ? -16.817 -1.367 -12.208 1.00 89.69 191 LYS A O 1
ATOM 1559 N N . PHE A 1 192 ? -16.342 0.338 -13.598 1.00 89.38 192 PHE A N 1
ATOM 1560 C CA . PHE A 1 192 ? -14.949 -0.029 -13.808 1.00 89.38 192 PHE A CA 1
ATOM 1561 C C . PHE A 1 192 ? -14.122 0.072 -12.516 1.00 89.38 192 PHE A C 1
ATOM 1563 O O . PHE A 1 192 ? -13.427 -0.883 -12.197 1.00 89.38 192 PHE A O 1
ATOM 1570 N N . LEU A 1 193 ? -14.238 1.150 -11.731 1.00 89.88 193 LEU A N 1
ATOM 1571 C CA . LEU A 1 193 ? -13.539 1.301 -10.443 1.00 89.88 193 LEU A CA 1
ATOM 1572 C C . LEU A 1 193 ? -13.922 0.216 -9.421 1.00 89.88 193 LEU A C 1
ATOM 1574 O O . LEU A 1 193 ? -13.059 -0.322 -8.731 1.00 89.88 193 LEU A O 1
ATOM 1578 N N . ILE A 1 194 ? -15.207 -0.140 -9.337 1.00 90.69 194 ILE A N 1
ATOM 1579 C CA . ILE A 1 194 ? -15.677 -1.241 -8.481 1.00 90.69 194 ILE A CA 1
ATOM 1580 C C . ILE A 1 194 ? -15.072 -2.567 -8.956 1.00 90.69 194 ILE A C 1
ATOM 1582 O O . ILE A 1 194 ? -14.577 -3.357 -8.150 1.00 90.69 194 ILE A O 1
ATOM 1586 N N . TYR A 1 195 ? -15.079 -2.797 -10.270 1.00 89.69 195 TYR A N 1
ATOM 1587 C CA . TYR A 1 195 ? -14.520 -3.999 -10.875 1.00 89.69 195 TYR A CA 1
ATOM 1588 C C . TYR A 1 195 ? -13.012 -4.123 -10.623 1.00 89.69 195 TYR A C 1
ATOM 1590 O O . TYR A 1 195 ? -12.553 -5.167 -10.162 1.00 89.69 195 TYR A O 1
ATOM 1598 N N . THR A 1 196 ? -12.237 -3.060 -10.860 1.00 89.19 196 THR A N 1
ATOM 1599 C CA . THR A 1 196 ? -10.785 -3.057 -10.625 1.00 89.19 196 THR A CA 1
ATOM 1600 C C . THR A 1 196 ? -10.457 -3.293 -9.152 1.00 89.19 196 THR A C 1
ATOM 1602 O O . THR A 1 196 ? -9.558 -4.080 -8.850 1.00 89.19 196 THR A O 1
ATOM 1605 N N . GLY A 1 197 ? -11.239 -2.708 -8.235 1.00 86.56 197 GLY A N 1
ATOM 1606 C CA . GLY A 1 197 ? -11.127 -2.926 -6.793 1.00 86.56 197 GLY A CA 1
ATOM 1607 C C . GLY A 1 197 ? -11.268 -4.399 -6.393 1.00 86.56 197 GLY A C 1
ATOM 1608 O O . GLY A 1 197 ? -10.491 -4.892 -5.570 1.00 86.56 197 GLY A O 1
ATOM 1609 N N . GLY A 1 198 ? -12.175 -5.143 -7.037 1.00 88.81 198 GLY A N 1
ATOM 1610 C CA . GLY A 1 198 ? -12.341 -6.588 -6.829 1.00 88.81 198 GLY A CA 1
ATOM 1611 C C . GLY A 1 198 ? -11.115 -7.429 -7.212 1.00 88.81 198 GLY A C 1
ATOM 1612 O O . GLY A 1 198 ? -10.925 -8.523 -6.683 1.00 88.81 198 GLY A O 1
ATOM 1613 N N . TYR A 1 199 ? -10.241 -6.899 -8.071 1.00 89.56 199 TYR A N 1
ATOM 1614 C CA . TYR A 1 199 ? -9.020 -7.557 -8.543 1.00 89.56 199 TYR A CA 1
ATOM 1615 C C . TYR A 1 199 ? -7.733 -6.895 -8.036 1.00 89.56 199 TYR A C 1
ATOM 1617 O O . TYR A 1 199 ? -6.657 -7.159 -8.575 1.00 89.56 199 TYR A O 1
ATOM 1625 N N . THR A 1 200 ? -7.806 -6.093 -6.967 1.00 89.12 200 THR A N 1
ATOM 1626 C CA . THR A 1 200 ? -6.655 -5.351 -6.414 1.00 89.12 200 THR A CA 1
ATOM 1627 C C . THR A 1 200 ? -5.426 -6.238 -6.186 1.00 89.12 200 THR A C 1
ATOM 1629 O O . THR A 1 200 ? -4.323 -5.860 -6.567 1.00 89.12 200 THR A O 1
ATOM 1632 N N . PHE A 1 201 ? -5.588 -7.449 -5.636 1.00 86.25 201 PHE A N 1
ATOM 1633 C CA . PHE A 1 201 ? -4.462 -8.374 -5.432 1.00 86.25 201 PHE A CA 1
ATOM 1634 C C . PHE A 1 201 ? -3.838 -8.873 -6.741 1.00 86.25 201 PHE A C 1
ATOM 1636 O O . PHE A 1 201 ? -2.620 -9.027 -6.820 1.00 86.25 201 PHE A O 1
ATOM 1643 N N . ASN A 1 202 ? -4.642 -9.106 -7.779 1.00 88.44 202 ASN A N 1
ATOM 1644 C CA . ASN A 1 202 ? -4.121 -9.510 -9.084 1.00 88.44 202 ASN A CA 1
ATOM 1645 C C . ASN A 1 202 ? -3.341 -8.358 -9.720 1.00 88.44 202 ASN A C 1
ATOM 1647 O O . ASN A 1 202 ? -2.226 -8.569 -10.190 1.00 88.44 202 ASN A O 1
ATOM 1651 N N . VAL A 1 203 ? -3.881 -7.137 -9.662 1.00 91.31 203 VAL A N 1
ATOM 1652 C CA . VAL A 1 203 ? -3.175 -5.930 -10.114 1.00 91.31 203 VAL A CA 1
ATOM 1653 C C . VAL A 1 203 ? -1.858 -5.773 -9.351 1.00 91.31 203 VAL A C 1
ATOM 1655 O O . VAL A 1 203 ? -0.800 -5.700 -9.968 1.00 91.31 203 VAL A O 1
ATOM 1658 N N . LEU A 1 204 ? -1.883 -5.858 -8.018 1.00 88.69 204 LEU A N 1
ATOM 1659 C CA . LEU A 1 204 ? -0.685 -5.795 -7.176 1.00 88.69 204 LEU A CA 1
ATOM 1660 C C . LEU A 1 204 ? 0.356 -6.871 -7.529 1.00 88.69 204 LEU A C 1
ATOM 1662 O O . LEU A 1 204 ? 1.549 -6.635 -7.397 1.00 88.69 204 LEU A O 1
ATOM 1666 N N . THR A 1 205 ? -0.067 -8.034 -8.020 1.00 88.00 205 THR A N 1
ATOM 1667 C CA . THR A 1 205 ? 0.852 -9.106 -8.434 1.00 88.00 205 THR A CA 1
ATOM 1668 C C . THR A 1 205 ? 1.533 -8.815 -9.761 1.00 88.00 205 THR A C 1
ATOM 1670 O O . THR A 1 205 ? 2.725 -9.059 -9.912 1.00 88.00 205 THR A O 1
ATOM 1673 N N . TRP A 1 206 ? 0.774 -8.316 -10.732 1.00 89.75 206 TRP A N 1
ATOM 1674 C CA .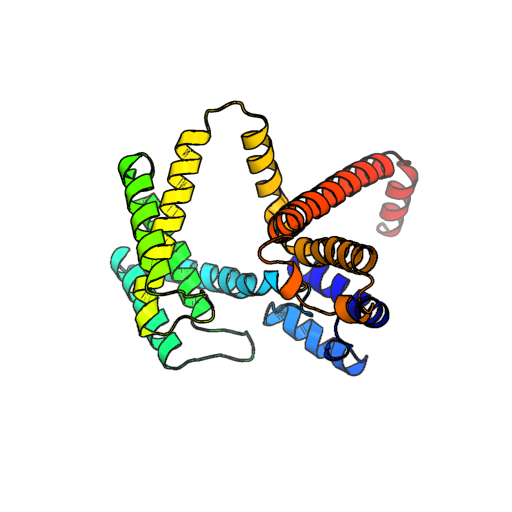 TRP A 1 206 ? 1.214 -8.281 -12.125 1.00 89.75 206 TRP A CA 1
ATOM 1675 C C . TRP A 1 206 ? 1.604 -6.887 -12.618 1.00 89.75 206 TRP A C 1
ATOM 1677 O O . TRP A 1 206 ? 2.161 -6.781 -13.709 1.00 89.75 206 TRP A O 1
ATOM 1687 N N . HIS A 1 207 ? 1.345 -5.822 -11.854 1.00 92.06 207 HIS A N 1
ATOM 1688 C CA . HIS A 1 207 ? 1.600 -4.447 -12.294 1.00 92.06 207 HIS A 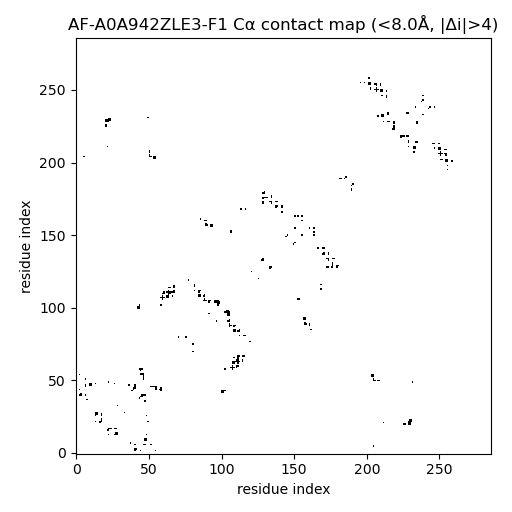CA 1
ATOM 1689 C C . HIS A 1 207 ? 3.074 -4.191 -12.642 1.00 92.06 207 HIS A C 1
ATOM 1691 O O . HIS A 1 207 ? 3.331 -3.629 -13.701 1.00 92.06 207 HIS A O 1
ATOM 1697 N N . PHE A 1 208 ? 4.044 -4.656 -11.840 1.00 91.56 208 PHE A N 1
ATOM 1698 C CA . PHE A 1 208 ? 5.467 -4.483 -12.168 1.00 91.56 208 PHE A CA 1
ATOM 1699 C C . PHE A 1 208 ? 5.865 -5.220 -13.446 1.00 91.56 208 PHE A C 1
ATOM 1701 O O . PHE A 1 208 ? 6.550 -4.651 -14.292 1.00 91.56 208 PHE A O 1
ATOM 1708 N N . LEU A 1 209 ? 5.373 -6.446 -13.647 1.00 90.56 209 LEU A N 1
ATOM 1709 C CA . LEU A 1 209 ? 5.611 -7.167 -14.899 1.00 90.56 209 LEU A CA 1
ATOM 1710 C C . LEU A 1 209 ? 4.947 -6.460 -16.092 1.00 90.56 209 LEU A C 1
ATOM 1712 O O . LEU A 1 209 ? 5.516 -6.389 -17.175 1.00 90.56 209 LEU A O 1
ATOM 1716 N N . SER A 1 210 ? 3.765 -5.883 -15.883 1.00 92.81 210 SER A N 1
ATOM 1717 C CA . SER A 1 210 ? 3.040 -5.126 -16.908 1.00 92.81 210 SER A CA 1
ATOM 1718 C C . SER A 1 210 ? 3.767 -3.836 -17.288 1.00 92.81 210 SER A C 1
ATOM 1720 O O . SER A 1 210 ? 3.817 -3.484 -18.463 1.00 92.81 210 SER A O 1
ATOM 1722 N N . MET A 1 211 ? 4.395 -3.159 -16.323 1.00 93.06 211 MET A N 1
ATOM 1723 C CA . MET A 1 211 ? 5.244 -1.996 -16.591 1.00 93.06 211 MET A CA 1
ATOM 1724 C C . MET A 1 211 ? 6.444 -2.368 -17.471 1.00 93.06 211 MET A C 1
ATOM 1726 O O . MET A 1 211 ? 6.777 -1.605 -18.371 1.00 93.06 211 MET A O 1
ATOM 1730 N N . LYS A 1 212 ? 7.027 -3.567 -17.318 1.00 92.50 212 LYS A N 1
ATOM 1731 C CA . LYS A 1 212 ? 8.135 -4.027 -18.177 1.00 92.50 212 LYS A CA 1
ATOM 1732 C C . LYS A 1 212 ? 7.751 -4.142 -19.655 1.00 92.50 212 LYS A C 1
ATOM 1734 O O . LYS A 1 212 ? 8.608 -3.938 -20.508 1.00 92.50 212 LYS A O 1
ATOM 1739 N N . LEU A 1 213 ? 6.478 -4.391 -19.977 1.00 92.62 213 LEU A N 1
ATOM 1740 C CA . LEU A 1 213 ? 5.998 -4.362 -21.366 1.00 92.62 213 LEU A CA 1
ATOM 1741 C C . LEU A 1 213 ? 6.073 -2.950 -21.960 1.00 92.62 213 LEU A C 1
ATOM 1743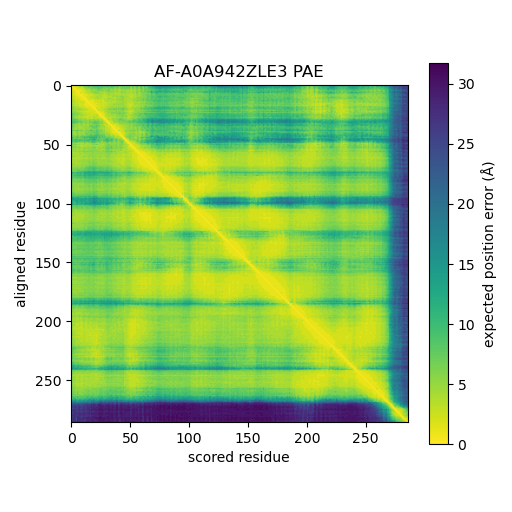 O O . LEU A 1 213 ? 6.477 -2.779 -23.108 1.00 92.62 213 LEU A O 1
ATOM 1747 N N . ILE A 1 214 ? 5.739 -1.929 -21.166 1.00 94.56 214 ILE A N 1
ATOM 1748 C CA . ILE A 1 214 ? 5.886 -0.527 -21.578 1.00 94.56 214 ILE A CA 1
ATOM 1749 C C . ILE A 1 214 ? 7.362 -0.142 -21.655 1.00 94.56 214 ILE A C 1
ATOM 1751 O O . ILE A 1 214 ? 7.768 0.527 -22.600 1.00 94.56 214 ILE A O 1
ATOM 1755 N N . THR A 1 215 ? 8.188 -0.616 -20.723 1.00 93.44 215 THR A N 1
ATOM 1756 C CA . THR A 1 215 ? 9.641 -0.435 -20.790 1.00 93.44 215 THR A CA 1
ATOM 1757 C C . THR A 1 215 ? 10.220 -1.006 -22.084 1.00 93.44 215 THR A C 1
ATOM 1759 O O . THR A 1 215 ? 10.975 -0.314 -22.759 1.00 93.44 215 THR A O 1
ATOM 1762 N N . LEU A 1 216 ? 9.813 -2.214 -22.487 1.00 93.56 216 LEU A N 1
ATOM 1763 C CA . LEU A 1 216 ? 10.223 -2.818 -23.756 1.00 93.56 216 LEU A CA 1
ATOM 1764 C C . LEU A 1 216 ? 9.815 -1.954 -24.960 1.00 93.56 216 LEU A C 1
ATOM 1766 O O . LEU A 1 216 ? 10.616 -1.738 -25.866 1.00 93.56 216 LEU A O 1
ATOM 1770 N N . LEU A 1 217 ? 8.595 -1.413 -24.952 1.00 93.25 217 LEU A N 1
ATOM 1771 C CA . LEU A 1 217 ? 8.109 -0.517 -26.002 1.00 93.25 217 LEU A CA 1
ATOM 1772 C C . LEU A 1 217 ? 8.951 0.768 -26.096 1.00 93.25 217 LEU A C 1
ATOM 1774 O O . LEU A 1 217 ? 9.315 1.178 -27.195 1.00 93.25 217 LEU A O 1
ATOM 1778 N N . ILE A 1 218 ? 9.318 1.375 -24.964 1.00 93.06 218 ILE A N 1
ATOM 1779 C CA . ILE A 1 218 ? 10.206 2.551 -24.927 1.00 93.06 218 ILE A CA 1
ATOM 1780 C C . ILE A 1 218 ? 11.590 2.197 -25.481 1.00 93.06 218 ILE A C 1
ATOM 1782 O O . ILE A 1 218 ? 12.141 2.956 -26.275 1.00 93.06 218 ILE A O 1
ATOM 1786 N N . ILE A 1 219 ? 12.141 1.037 -25.114 1.00 93.81 219 ILE A N 1
ATOM 1787 C CA . ILE A 1 219 ? 13.441 0.573 -25.617 1.00 93.81 219 ILE A CA 1
ATOM 1788 C C . ILE A 1 219 ? 13.437 0.486 -27.145 1.00 93.81 219 ILE 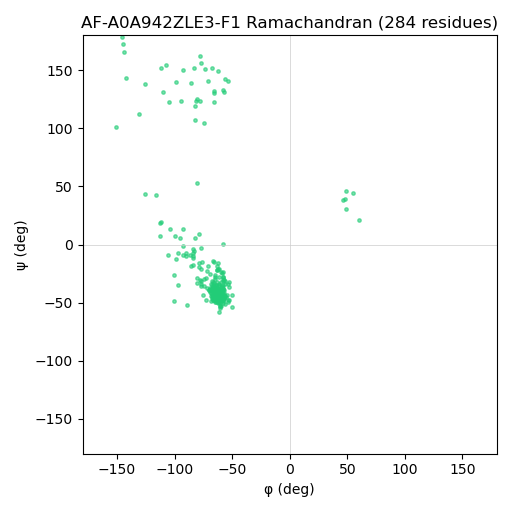A C 1
ATOM 1790 O O . ILE A 1 219 ? 14.381 0.959 -27.774 1.00 93.81 219 ILE A O 1
ATOM 1794 N N . ILE A 1 220 ? 12.366 -0.054 -27.732 1.00 94.38 220 ILE A N 1
ATOM 1795 C CA . ILE A 1 220 ? 12.211 -0.174 -29.187 1.00 94.38 220 ILE A CA 1
ATOM 1796 C C . ILE A 1 220 ? 12.086 1.208 -29.847 1.00 94.38 220 ILE A C 1
ATOM 1798 O O . ILE A 1 220 ? 12.758 1.470 -30.837 1.00 94.38 220 ILE A O 1
ATOM 1802 N N . ILE A 1 221 ? 11.259 2.108 -29.304 1.00 94.19 221 ILE A N 1
ATOM 1803 C CA . ILE A 1 221 ? 11.025 3.438 -29.900 1.00 94.19 221 ILE A CA 1
ATOM 1804 C C . ILE A 1 221 ? 12.285 4.310 -29.865 1.00 94.19 221 ILE A C 1
ATOM 1806 O O . ILE A 1 221 ? 12.571 5.021 -30.826 1.00 94.19 221 ILE A O 1
ATOM 1810 N N . TYR A 1 222 ? 13.030 4.276 -28.760 1.00 92.88 222 TYR A N 1
ATOM 1811 C CA . TYR A 1 222 ? 14.195 5.138 -28.548 1.00 92.88 222 TYR A CA 1
ATOM 1812 C C . TYR A 1 222 ? 15.534 4.440 -28.828 1.00 92.88 222 TYR A C 1
ATOM 1814 O O . TYR A 1 222 ? 16.579 5.030 -28.558 1.00 92.88 222 TYR A O 1
ATOM 1822 N N . ASN A 1 223 ? 15.516 3.211 -29.361 1.00 93.19 223 ASN A N 1
ATOM 1823 C CA . ASN A 1 223 ? 16.701 2.386 -29.630 1.00 93.19 223 ASN A CA 1
ATOM 1824 C C . ASN A 1 223 ? 17.665 2.309 -28.432 1.00 93.19 223 ASN A C 1
ATOM 1826 O O . ASN A 1 223 ? 18.878 2.487 -28.564 1.00 93.19 223 ASN A O 1
ATOM 1830 N N . LEU A 1 224 ? 17.118 2.075 -27.238 1.00 92.75 224 LEU A N 1
ATOM 1831 C CA . LEU A 1 224 ? 17.918 1.971 -26.020 1.00 92.75 224 LEU A CA 1
ATOM 1832 C C . LEU A 1 224 ? 18.622 0.608 -25.933 1.00 92.75 224 LEU A C 1
ATOM 1834 O O . LEU A 1 224 ? 18.145 -0.379 -26.498 1.00 92.75 224 LEU A O 1
ATOM 1838 N N . PRO A 1 225 ? 19.732 0.502 -25.180 1.00 92.31 225 PRO A N 1
ATOM 1839 C CA . PRO A 1 225 ? 20.331 -0.791 -24.880 1.00 92.31 225 PRO A CA 1
ATOM 1840 C C . PRO A 1 225 ? 19.324 -1.704 -24.175 1.00 92.31 225 PRO A C 1
ATOM 1842 O O . PRO A 1 225 ? 18.698 -1.297 -23.195 1.00 92.31 225 PRO A O 1
ATOM 1845 N N . TYR A 1 226 ? 19.210 -2.960 -24.615 1.00 89.56 226 TYR A N 1
ATOM 1846 C CA . TYR A 1 226 ? 18.276 -3.933 -24.028 1.00 89.56 226 TYR A CA 1
ATOM 1847 C C . TYR A 1 226 ? 18.512 -4.166 -22.521 1.00 89.56 226 TYR A C 1
ATOM 1849 O O . TYR A 1 226 ? 17.579 -4.475 -21.784 1.00 89.56 226 TYR A O 1
ATOM 1857 N N . SER A 1 227 ? 19.730 -3.909 -22.030 1.00 88.44 227 SER A N 1
ATOM 1858 C CA . SER A 1 227 ? 20.072 -3.963 -20.604 1.00 88.44 227 SER A CA 1
ATOM 1859 C C . SER A 1 227 ? 19.255 -3.010 -19.726 1.00 88.44 227 SER A C 1
ATOM 1861 O O . SER A 1 227 ? 19.076 -3.306 -18.545 1.00 88.44 227 SER A O 1
ATOM 1863 N N . THR A 1 228 ? 18.713 -1.924 -20.288 1.00 89.12 228 THR A N 1
ATOM 1864 C CA . THR A 1 228 ? 17.814 -0.987 -19.583 1.00 89.12 228 THR A CA 1
ATOM 1865 C C . THR A 1 228 ? 16.484 -1.628 -19.181 1.00 89.12 228 THR A C 1
ATOM 1867 O O . THR A 1 228 ? 15.798 -1.126 -18.295 1.00 89.12 228 THR A O 1
ATOM 1870 N N . LEU A 1 229 ? 16.130 -2.795 -19.740 1.00 90.44 229 LEU A N 1
ATOM 1871 C CA . LEU A 1 229 ? 14.958 -3.557 -19.307 1.00 90.44 229 LEU A CA 1
ATOM 1872 C C . LEU A 1 229 ? 15.069 -4.020 -17.845 1.00 90.44 229 LEU A C 1
ATOM 1874 O O . LEU A 1 229 ? 14.045 -4.271 -17.208 1.00 90.44 229 LEU A O 1
ATOM 1878 N N . LYS A 1 230 ? 16.286 -4.087 -17.289 1.00 88.81 230 LYS A N 1
ATOM 1879 C CA . LYS A 1 230 ? 16.534 -4.426 -15.880 1.00 88.81 230 LYS A CA 1
ATOM 1880 C C . LYS A 1 230 ? 16.118 -3.301 -14.927 1.00 88.81 230 LYS A C 1
ATOM 1882 O O . LYS A 1 230 ? 15.795 -3.604 -13.779 1.00 88.81 230 LYS A O 1
ATOM 1887 N N . ASP A 1 231 ? 16.048 -2.052 -15.396 1.00 88.81 231 ASP A N 1
ATOM 1888 C CA . ASP A 1 231 ? 15.734 -0.875 -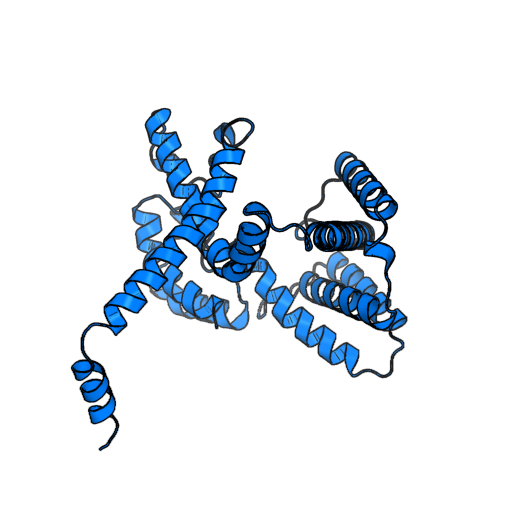14.575 1.00 88.81 231 ASP A CA 1
ATOM 1889 C C . ASP A 1 231 ? 14.384 -1.035 -13.875 1.00 88.81 231 ASP A C 1
ATOM 1891 O O . ASP A 1 231 ? 13.381 -1.408 -14.492 1.00 88.81 231 ASP A O 1
ATOM 1895 N N . PHE A 1 232 ? 14.346 -0.781 -12.569 1.00 85.38 232 PHE A N 1
ATOM 1896 C CA . PHE A 1 232 ? 13.184 -1.066 -11.734 1.00 85.38 232 PHE A CA 1
ATOM 1897 C C . PHE A 1 232 ? 12.727 0.177 -10.956 1.00 85.38 232 PHE A C 1
ATOM 1899 O O . PHE A 1 232 ? 13.569 0.867 -10.385 1.00 85.38 232 PHE A O 1
ATOM 1906 N N . PRO A 1 233 ? 11.408 0.438 -10.847 1.00 85.12 233 PRO A N 1
ATOM 1907 C CA . PRO A 1 233 ? 10.301 -0.270 -11.507 1.00 85.12 233 PRO A CA 1
ATOM 1908 C C . PRO A 1 233 ? 10.107 0.134 -12.980 1.00 85.12 233 PRO A C 1
ATOM 1910 O O . PRO A 1 233 ? 9.488 -0.609 -13.738 1.00 85.12 233 PRO A O 1
ATOM 1913 N N . VAL A 1 234 ? 10.639 1.295 -13.374 1.00 90.94 234 VAL A N 1
ATOM 1914 C CA . VAL A 1 234 ? 10.547 1.901 -14.712 1.00 90.94 234 VAL A CA 1
ATOM 1915 C C . VAL A 1 234 ? 11.862 2.611 -15.053 1.00 90.94 234 VAL A C 1
ATOM 1917 O O . VAL A 1 234 ? 12.652 2.897 -14.155 1.00 90.94 234 VAL A O 1
ATOM 1920 N N . ILE A 1 235 ? 12.073 2.968 -16.325 1.00 90.62 235 ILE A N 1
ATOM 1921 C CA . ILE A 1 235 ? 13.214 3.809 -16.725 1.00 90.62 235 ILE A CA 1
ATOM 1922 C C . ILE A 1 235 ? 12.944 5.256 -16.288 1.00 90.62 235 ILE A C 1
ATOM 1924 O O . ILE A 1 235 ? 12.148 5.963 -16.914 1.00 90.62 235 ILE A O 1
ATOM 1928 N N . GLU A 1 236 ? 13.609 5.700 -15.220 1.00 86.31 236 GLU A N 1
ATOM 1929 C CA . GLU A 1 236 ? 13.352 6.981 -14.544 1.00 86.31 236 GLU A CA 1
ATOM 1930 C C . GLU A 1 236 ? 13.376 8.178 -15.507 1.00 86.31 236 GLU A C 1
ATOM 1932 O O . GLU A 1 236 ? 12.416 8.948 -15.559 1.00 86.31 236 GLU A O 1
ATOM 1937 N N . LYS A 1 237 ? 14.407 8.253 -16.360 1.00 87.25 237 LYS A N 1
ATOM 1938 C CA . LYS A 1 237 ? 14.613 9.339 -17.337 1.00 87.25 237 LYS A CA 1
ATOM 1939 C C . LYS A 1 237 ? 13.452 9.524 -18.324 1.00 87.25 237 LYS A C 1
ATOM 1941 O O . LYS A 1 237 ? 13.243 10.628 -18.815 1.00 87.25 237 LYS A O 1
ATOM 1946 N N . TYR A 1 238 ? 12.727 8.454 -18.650 1.00 86.94 238 TYR A N 1
ATOM 1947 C CA . TYR A 1 238 ? 11.611 8.499 -19.602 1.00 86.94 238 TYR A CA 1
ATOM 1948 C C . TYR A 1 238 ? 10.253 8.540 -18.898 1.00 86.94 238 TYR A C 1
ATOM 1950 O O . TYR A 1 238 ? 9.286 9.055 -19.458 1.00 86.94 238 TYR A O 1
ATOM 1958 N N . SER A 1 239 ? 10.170 8.017 -17.673 1.00 83.44 239 SER A N 1
ATOM 1959 C CA . SER A 1 239 ? 8.930 7.951 -16.903 1.00 83.44 239 SER A CA 1
ATOM 1960 C C . SER A 1 239 ? 8.349 9.341 -16.636 1.00 83.44 239 SER A C 1
ATOM 1962 O O . SER A 1 239 ? 7.212 9.612 -17.022 1.00 83.44 239 SER A O 1
ATOM 1964 N N . PHE A 1 240 ? 9.127 10.252 -16.051 1.00 79.69 240 PHE A N 1
ATOM 1965 C CA . PHE A 1 240 ? 8.670 11.611 -15.767 1.00 79.69 240 PHE A CA 1
ATOM 1966 C C . PHE A 1 240 ? 9.375 12.623 -16.685 1.00 79.69 240 PHE A C 1
ATOM 1968 O O . PHE A 1 240 ? 10.598 12.567 -16.792 1.00 79.69 240 PHE A O 1
ATOM 1975 N N . PRO A 1 241 ? 8.654 13.549 -17.351 1.00 77.50 241 PRO A N 1
ATOM 1976 C CA . PRO A 1 241 ? 7.208 13.802 -17.271 1.00 77.50 241 PRO A CA 1
ATOM 1977 C C . PRO A 1 241 ? 6.353 13.045 -18.309 1.00 77.50 241 PRO A C 1
ATOM 1979 O O . PRO A 1 241 ? 5.132 13.179 -18.295 1.00 77.50 241 PRO A O 1
ATOM 1982 N N . ASN A 1 242 ? 6.954 12.257 -19.204 1.00 87.12 242 ASN A N 1
ATOM 1983 C CA . ASN A 1 242 ? 6.279 11.830 -20.436 1.00 87.12 242 ASN A CA 1
ATOM 1984 C C . ASN A 1 242 ? 5.481 10.520 -20.305 1.00 87.12 242 ASN A C 1
ATOM 1986 O O . ASN A 1 242 ? 4.311 10.467 -20.677 1.00 87.12 242 ASN A O 1
ATOM 1990 N N . TRP A 1 243 ? 6.099 9.446 -19.804 1.00 91.56 243 TRP A N 1
ATOM 1991 C CA . TRP A 1 243 ? 5.544 8.088 -19.916 1.00 91.56 243 TRP A CA 1
ATOM 1992 C C . TRP A 1 243 ? 4.763 7.600 -18.686 1.00 91.56 243 TRP A C 1
ATOM 1994 O O . T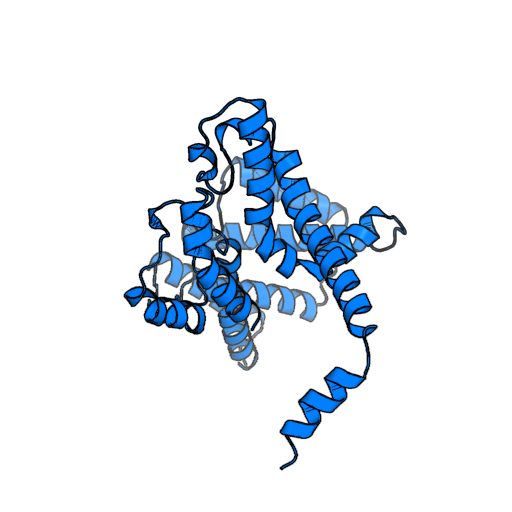RP A 1 243 ? 4.133 6.543 -18.748 1.00 91.56 243 TRP A O 1
ATOM 2004 N N . TRP A 1 244 ? 4.755 8.342 -17.575 1.00 92.50 244 TRP A N 1
ATOM 2005 C CA . TRP A 1 244 ? 4.156 7.900 -16.306 1.00 92.50 244 TRP A CA 1
ATOM 2006 C C . TRP A 1 244 ? 2.661 7.560 -16.420 1.00 92.50 244 TRP A C 1
ATOM 2008 O O . TRP A 1 244 ? 2.201 6.600 -15.797 1.00 92.50 244 TRP A O 1
ATOM 2018 N N . ILE A 1 245 ? 1.906 8.293 -17.250 1.00 93.38 245 ILE A N 1
ATOM 2019 C CA . ILE A 1 245 ? 0.477 8.028 -17.490 1.00 93.38 245 ILE A CA 1
ATOM 2020 C C . ILE A 1 245 ? 0.312 6.662 -18.154 1.00 93.38 245 ILE A C 1
ATOM 2022 O O . ILE A 1 245 ? -0.489 5.843 -17.706 1.00 93.38 245 ILE A O 1
ATOM 2026 N N . ILE A 1 246 ? 1.110 6.392 -19.189 1.00 94.12 246 ILE A N 1
ATOM 2027 C CA . ILE A 1 246 ? 1.065 5.133 -19.939 1.00 94.12 246 ILE A CA 1
ATOM 2028 C C . ILE A 1 246 ? 1.465 3.970 -19.028 1.00 94.12 246 ILE A C 1
ATOM 2030 O O . ILE A 1 246 ? 0.767 2.958 -19.000 1.00 94.12 246 ILE A O 1
ATOM 2034 N N . TYR A 1 247 ? 2.517 4.131 -18.217 1.00 94.06 247 TYR A N 1
ATOM 2035 C CA . TYR A 1 247 ? 2.904 3.142 -17.207 1.00 94.06 247 TYR A CA 1
ATOM 2036 C C . TYR A 1 247 ? 1.781 2.856 -16.203 1.00 94.06 247 TYR A C 1
ATOM 2038 O O . TYR A 1 247 ? 1.528 1.695 -15.884 1.00 94.06 247 TYR A O 1
ATOM 2046 N N . THR A 1 248 ? 1.084 3.892 -15.731 1.00 91.94 248 THR A N 1
ATOM 2047 C CA . THR A 1 248 ? -0.012 3.755 -14.760 1.00 91.94 248 THR A CA 1
ATOM 2048 C C . THR A 1 248 ? -1.203 3.021 -15.371 1.00 91.94 248 THR A C 1
ATOM 2050 O O . THR A 1 248 ? -1.713 2.065 -14.788 1.00 91.94 248 THR A O 1
ATOM 2053 N N . ILE A 1 249 ? -1.619 3.422 -16.575 1.00 93.50 249 ILE A N 1
ATOM 2054 C CA . ILE A 1 249 ? -2.725 2.790 -17.301 1.00 93.50 249 ILE A CA 1
ATOM 2055 C C . ILE A 1 249 ? -2.392 1.323 -17.587 1.00 93.50 249 ILE A C 1
ATOM 2057 O O . ILE A 1 249 ? -3.185 0.439 -17.270 1.00 93.50 249 ILE A O 1
ATOM 2061 N N . ALA A 1 250 ? -1.208 1.043 -18.132 1.00 94.69 250 ALA A N 1
ATOM 2062 C CA . ALA A 1 250 ? -0.779 -0.312 -18.458 1.00 94.69 250 ALA A CA 1
ATOM 2063 C C . ALA A 1 250 ? -0.635 -1.194 -17.210 1.00 94.69 250 ALA A C 1
ATOM 2065 O O . ALA A 1 250 ? -1.091 -2.338 -17.208 1.00 94.69 250 ALA A O 1
ATOM 2066 N N . GLY A 1 251 ? -0.070 -0.647 -16.130 1.00 92.56 251 GLY A N 1
ATOM 2067 C CA . GLY A 1 251 ? 0.100 -1.334 -14.852 1.00 92.56 251 GLY A CA 1
ATOM 2068 C C . GLY A 1 251 ? -1.215 -1.794 -14.219 1.00 92.56 251 GLY A C 1
ATOM 2069 O O . GLY A 1 251 ? -1.204 -2.748 -13.447 1.00 92.56 251 GLY A O 1
ATOM 2070 N N . VAL A 1 252 ? -2.345 -1.170 -14.567 1.00 93.69 252 VAL A N 1
ATOM 2071 C CA . VAL A 1 252 ? -3.682 -1.556 -14.089 1.00 93.69 252 VAL A CA 1
ATOM 2072 C C . VAL A 1 252 ? -4.450 -2.370 -15.132 1.00 93.69 252 VAL A C 1
ATOM 2074 O O . VAL A 1 252 ? -4.993 -3.426 -14.807 1.00 93.69 252 VAL A O 1
ATOM 2077 N N . LEU A 1 253 ? -4.496 -1.916 -16.388 1.00 94.19 253 LEU A N 1
ATOM 2078 C CA . LEU A 1 253 ? -5.315 -2.541 -17.429 1.00 94.19 253 LEU A CA 1
ATOM 2079 C C . LEU A 1 253 ? -4.788 -3.906 -17.868 1.00 94.19 253 LEU A C 1
ATOM 2081 O O . LEU A 1 253 ? -5.593 -4.812 -18.075 1.00 94.19 253 LEU A O 1
ATOM 2085 N N . ILE A 1 254 ? -3.469 -4.083 -17.985 1.00 94.69 254 ILE A N 1
ATOM 2086 C CA . ILE A 1 254 ? -2.889 -5.350 -18.452 1.00 94.69 254 ILE A CA 1
ATOM 2087 C C . ILE A 1 254 ? -3.168 -6.489 -17.456 1.00 94.69 254 ILE A C 1
ATOM 2089 O O . ILE A 1 254 ? -3.686 -7.522 -17.889 1.00 94.69 254 ILE A O 1
ATOM 2093 N N . PRO A 1 255 ? -2.946 -6.333 -16.131 1.00 93.38 255 PRO A N 1
ATOM 2094 C CA . PRO A 1 255 ? -3.319 -7.363 -15.159 1.00 93.38 255 PRO A CA 1
ATOM 2095 C C . PRO A 1 255 ? -4.804 -7.719 -15.172 1.00 93.38 255 PRO A C 1
ATOM 2097 O O . PRO A 1 255 ? -5.175 -8.885 -15.005 1.00 93.38 255 PRO A O 1
ATOM 2100 N N . ILE A 1 256 ? -5.664 -6.718 -15.365 1.00 93.00 256 ILE A N 1
ATOM 2101 C CA . ILE A 1 256 ? -7.110 -6.919 -15.417 1.00 93.00 256 ILE A CA 1
ATOM 2102 C C . ILE A 1 256 ? -7.486 -7.695 -16.676 1.00 93.00 256 ILE A C 1
ATOM 2104 O O . ILE A 1 256 ? -8.185 -8.699 -16.572 1.00 93.00 256 ILE A O 1
ATOM 2108 N N . ALA A 1 257 ? -6.983 -7.289 -17.843 1.00 91.88 257 ALA A N 1
ATOM 2109 C CA . ALA A 1 257 ? -7.215 -7.987 -19.102 1.00 91.88 257 ALA A CA 1
ATOM 2110 C C . ALA A 1 257 ? -6.728 -9.442 -19.029 1.00 91.88 257 ALA A C 1
ATOM 2112 O O . ALA A 1 257 ? -7.478 -10.356 -19.366 1.00 91.88 257 ALA A O 1
ATOM 2113 N N . GLY A 1 258 ? -5.525 -9.672 -18.493 1.00 89.50 258 GLY A N 1
ATOM 2114 C CA . GLY A 1 258 ? -4.993 -11.017 -18.264 1.00 89.50 258 GLY A CA 1
ATOM 2115 C C . GLY A 1 258 ? -5.879 -11.845 -17.332 1.00 89.50 258 GLY A C 1
ATOM 2116 O O . GLY A 1 258 ? -6.138 -13.020 -17.591 1.00 89.50 258 GLY A O 1
ATOM 2117 N N . THR A 1 259 ? -6.429 -11.220 -16.289 1.00 87.12 259 THR A N 1
ATOM 2118 C CA . THR A 1 259 ? -7.388 -11.877 -15.398 1.00 87.12 259 THR A CA 1
ATOM 2119 C C . THR A 1 259 ? -8.683 -12.236 -16.132 1.00 87.12 259 THR A C 1
ATOM 2121 O O . THR A 1 259 ? -9.160 -13.360 -15.978 1.00 87.12 259 THR A O 1
ATOM 2124 N N . CYS A 1 260 ? -9.245 -11.340 -16.946 1.00 86.38 260 CYS A N 1
ATOM 2125 C CA . CYS A 1 260 ? -10.444 -11.614 -17.744 1.00 86.38 260 CYS A CA 1
ATOM 2126 C C . CYS A 1 260 ? -10.226 -12.788 -18.705 1.00 86.38 260 CYS A C 1
ATOM 2128 O O . CYS A 1 260 ? -11.028 -13.720 -18.731 1.00 86.38 260 CYS A O 1
ATOM 2130 N N . ILE A 1 261 ? -9.111 -12.771 -19.442 1.00 87.75 261 ILE A N 1
ATOM 2131 C CA . ILE A 1 261 ? -8.734 -13.828 -20.388 1.00 87.75 261 ILE A CA 1
ATOM 2132 C C . ILE A 1 261 ? -8.602 -15.164 -19.659 1.00 87.75 261 ILE A C 1
ATOM 2134 O O . ILE A 1 261 ? -9.168 -16.161 -20.095 1.00 87.75 261 ILE A O 1
ATOM 2138 N N . PHE A 1 2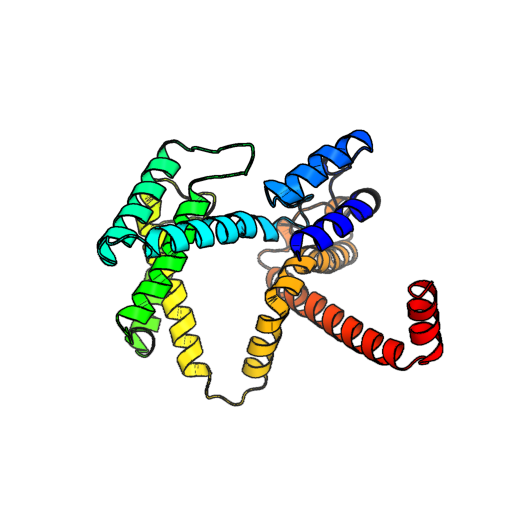62 ? -7.926 -15.188 -18.509 1.00 84.94 262 PHE A N 1
ATOM 2139 C CA . PHE A 1 262 ? -7.784 -16.407 -17.717 1.00 84.94 262 PHE A CA 1
ATOM 2140 C C . PHE A 1 262 ? -9.135 -16.969 -17.254 1.00 84.94 262 PHE A C 1
ATOM 2142 O O . PHE A 1 262 ? -9.346 -18.181 -17.304 1.00 84.94 262 PHE A O 1
ATOM 2149 N N . HIS A 1 263 ? -10.065 -16.113 -16.817 1.00 83.81 263 HIS A N 1
ATOM 2150 C CA . HIS A 1 263 ? -11.404 -16.557 -16.422 1.00 83.81 263 HIS A CA 1
ATOM 2151 C C . HIS A 1 263 ? -12.191 -17.115 -17.608 1.00 83.81 263 HIS A C 1
ATOM 2153 O O . HIS A 1 263 ? -12.817 -18.162 -17.456 1.00 83.81 263 HIS A O 1
ATOM 2159 N N . HIS A 1 264 ? -12.109 -16.465 -18.770 1.00 83.62 264 HIS A N 1
ATOM 2160 C CA . HIS A 1 264 ? -12.762 -16.922 -19.992 1.00 83.62 264 HIS A CA 1
ATOM 2161 C C . HIS A 1 264 ? -12.196 -18.269 -20.469 1.00 83.62 264 HIS A C 1
ATOM 2163 O O . HIS A 1 264 ? -12.936 -19.230 -20.639 1.00 83.62 264 HIS A O 1
ATOM 2169 N N . ILE A 1 265 ? -10.870 -18.406 -20.555 1.00 83.12 265 ILE A N 1
ATOM 2170 C CA . ILE A 1 265 ? -10.223 -19.678 -20.910 1.00 83.12 265 ILE A CA 1
ATOM 2171 C C . ILE A 1 265 ? -10.609 -20.775 -19.911 1.00 83.12 265 ILE A C 1
ATOM 2173 O O . ILE A 1 265 ? -10.910 -21.902 -20.294 1.00 83.12 265 ILE A O 1
ATOM 2177 N N . ARG A 1 266 ? -10.650 -20.465 -18.611 1.00 78.00 266 ARG A N 1
ATOM 2178 C CA . ARG A 1 266 ? -11.043 -21.439 -17.588 1.00 78.00 266 ARG A CA 1
ATOM 2179 C C . ARG A 1 266 ? -12.509 -21.864 -17.704 1.00 78.00 266 ARG A C 1
ATOM 2181 O O . ARG A 1 266 ? -12.805 -23.016 -17.381 1.00 78.00 266 ARG A O 1
ATOM 2188 N N . SER A 1 267 ? -13.420 -20.977 -18.106 1.00 75.75 267 SER A N 1
ATOM 2189 C CA . SER A 1 267 ? -14.814 -21.358 -18.359 1.00 75.75 267 SER A CA 1
ATOM 2190 C C . SER A 1 267 ? -14.940 -22.263 -19.581 1.00 75.75 267 SER A C 1
ATOM 2192 O O . SER A 1 267 ? -15.667 -23.248 -19.499 1.00 75.75 267 SER A O 1
ATOM 2194 N N . GLU A 1 268 ? -14.164 -22.013 -20.638 1.00 72.00 268 GLU A N 1
ATOM 2195 C CA . GLU A 1 268 ? -14.119 -22.873 -21.830 1.00 72.00 268 GLU A CA 1
ATOM 2196 C C . GLU A 1 268 ? -13.495 -24.247 -21.528 1.00 72.00 268 GLU A C 1
ATOM 2198 O O . GLU A 1 268 ? -13.999 -25.281 -21.953 1.00 72.00 268 GLU A O 1
ATOM 2203 N N . ILE A 1 269 ? -12.441 -24.307 -20.704 1.00 62.44 269 ILE A N 1
ATOM 2204 C CA . ILE A 1 269 ? -11.815 -25.581 -20.306 1.00 62.44 269 ILE A CA 1
ATOM 2205 C C . ILE A 1 269 ? -12.745 -26.413 -19.411 1.00 62.44 269 ILE A C 1
ATOM 2207 O O . ILE A 1 269 ? -12.757 -27.635 -19.517 1.00 62.44 269 ILE A O 1
ATOM 2211 N N . LYS A 1 270 ? -13.570 -25.784 -18.560 1.00 52.44 270 LYS A N 1
ATOM 2212 C CA . LYS A 1 270 ? -14.640 -26.494 -17.830 1.00 52.44 270 LYS A CA 1
ATOM 2213 C C . LYS A 1 270 ? -15.743 -27.033 -18.756 1.00 52.44 270 LYS A C 1
ATOM 2215 O O . LYS A 1 270 ? -16.533 -27.857 -18.304 1.00 52.44 270 LYS A O 1
ATOM 2220 N N . PHE A 1 271 ? -15.790 -26.582 -20.010 1.00 48.19 271 PHE A N 1
ATOM 2221 C CA . PHE A 1 271 ? -16.709 -27.044 -21.050 1.00 48.19 271 PHE A CA 1
ATOM 2222 C C . PHE A 1 271 ? -16.146 -28.233 -21.867 1.00 48.19 271 PHE A C 1
ATOM 2224 O O . PHE A 1 271 ? -16.884 -28.863 -22.620 1.00 48.19 271 PHE A O 1
ATOM 2231 N N . PHE A 1 272 ? -14.874 -28.614 -21.670 1.00 41.00 272 PHE A N 1
ATOM 2232 C CA . PHE A 1 272 ? -14.259 -29.836 -22.217 1.00 41.00 272 PHE A CA 1
ATOM 2233 C C . PHE A 1 272 ? -14.228 -30.961 -21.155 1.00 41.00 272 PHE A C 1
ATOM 2235 O O . PHE A 1 272 ? -14.015 -30.702 -19.973 1.00 41.00 272 PHE A O 1
ATOM 2242 N N . PRO A 1 273 ? -14.494 -32.223 -21.536 1.00 46.50 273 PRO A N 1
ATOM 2243 C CA . PRO A 1 273 ? -15.689 -32.956 -21.127 1.00 46.50 273 PRO A CA 1
ATOM 2244 C C . PRO A 1 273 ? -15.634 -33.524 -19.691 1.00 46.50 273 PRO A C 1
ATOM 2246 O O . PRO A 1 273 ? -14.547 -33.771 -19.159 1.00 46.50 273 PRO A O 1
ATOM 2249 N N . PRO A 1 274 ? -16.798 -33.881 -19.097 1.00 48.44 274 PRO A N 1
ATOM 2250 C CA . PRO A 1 274 ? -16.944 -34.484 -17.754 1.00 48.44 274 PRO A CA 1
ATOM 2251 C C . PRO A 1 274 ? -16.195 -35.815 -17.532 1.00 48.44 274 PRO A C 1
ATOM 2253 O O . PRO A 1 274 ? -16.273 -36.418 -16.462 1.00 48.44 274 PRO A O 1
ATOM 2256 N N . ILE A 1 275 ? -15.480 -36.302 -18.545 1.00 51.16 275 ILE A N 1
ATOM 2257 C CA . ILE A 1 275 ? -14.792 -37.591 -18.572 1.00 51.16 275 ILE A CA 1
ATOM 2258 C C . ILE A 1 275 ? -13.489 -37.533 -17.753 1.00 51.16 275 ILE A C 1
ATOM 2260 O O . ILE A 1 275 ? -13.183 -38.478 -17.030 1.00 51.16 275 ILE A O 1
ATOM 2264 N N . LEU A 1 276 ? -12.765 -36.405 -17.761 1.00 48.56 276 LEU A N 1
ATOM 2265 C CA . LEU A 1 276 ? -11.534 -36.240 -16.966 1.00 48.56 276 LEU A CA 1
ATOM 2266 C C . LEU A 1 276 ? -11.809 -35.975 -15.477 1.00 48.56 276 LEU A C 1
ATOM 2268 O O . LEU A 1 276 ? -11.046 -36.426 -14.624 1.00 48.56 276 LEU A O 1
ATOM 2272 N N . TYR A 1 277 ? -12.926 -35.315 -15.150 1.00 50.09 277 TYR A N 1
ATOM 2273 C CA . TYR A 1 277 ? -13.349 -35.094 -13.761 1.00 50.09 277 TYR A CA 1
ATOM 2274 C C . TYR A 1 277 ? -13.685 -36.416 -13.050 1.00 50.09 277 TYR A C 1
ATOM 2276 O O . TYR A 1 277 ? -13.286 -36.629 -11.905 1.00 50.09 277 TYR A O 1
ATOM 2284 N N . ASN A 1 278 ? -14.334 -37.350 -13.755 1.00 48.06 278 ASN A N 1
ATOM 2285 C CA . ASN A 1 278 ? -14.648 -38.671 -13.211 1.00 48.06 278 ASN A CA 1
ATOM 2286 C C . ASN A 1 278 ? -13.429 -39.601 -13.131 1.00 48.06 278 ASN A C 1
ATOM 2288 O O . ASN A 1 278 ? -13.380 -40.431 -12.230 1.00 48.06 278 ASN A O 1
ATOM 2292 N N . LEU A 1 279 ? -12.429 -39.462 -14.009 1.00 50.38 279 LEU A N 1
ATOM 2293 C CA . LEU A 1 279 ? -11.207 -40.278 -13.952 1.00 50.38 279 LEU A CA 1
ATOM 2294 C C . LEU A 1 279 ? -10.263 -39.861 -12.812 1.00 50.38 279 LEU A C 1
ATOM 2296 O O . LEU A 1 279 ? -9.685 -40.732 -12.166 1.00 50.38 279 LEU A O 1
ATOM 2300 N N . LEU A 1 280 ? -10.168 -38.563 -12.502 1.00 50.72 280 LEU A N 1
ATOM 2301 C CA . LEU A 1 280 ? -9.349 -38.064 -11.386 1.00 50.72 280 LEU A CA 1
ATOM 2302 C C . LEU A 1 280 ? -9.954 -38.371 -10.006 1.00 50.72 280 LEU A C 1
ATOM 2304 O O . LEU A 1 280 ? -9.213 -38.564 -9.048 1.00 50.72 280 LEU A O 1
ATOM 2308 N N . ASN A 1 281 ? -11.282 -38.480 -9.895 1.00 51.53 281 ASN A N 1
ATOM 2309 C CA . ASN A 1 281 ? -11.933 -38.873 -8.640 1.00 51.53 281 ASN A CA 1
ATOM 2310 C C . ASN A 1 281 ? -12.033 -40.396 -8.443 1.00 51.53 281 ASN A C 1
ATOM 2312 O O . ASN A 1 281 ? -12.190 -40.842 -7.309 1.00 51.53 281 ASN A O 1
ATOM 2316 N N . LYS A 1 282 ? -11.895 -41.210 -9.501 1.00 46.28 282 LYS A N 1
ATOM 2317 C CA . LYS A 1 282 ? -11.926 -42.681 -9.386 1.00 46.28 282 LYS A CA 1
ATOM 2318 C C . LYS A 1 282 ? -10.614 -43.287 -8.873 1.00 46.28 282 LYS A C 1
ATOM 2320 O O . LYS A 1 282 ? -10.627 -44.434 -8.437 1.00 46.28 282 LYS A O 1
ATOM 2325 N N . SER A 1 283 ? -9.498 -42.547 -8.892 1.00 44.56 283 SER A N 1
ATOM 2326 C CA . SER A 1 283 ? -8.226 -43.021 -8.314 1.00 44.56 283 SER A CA 1
ATOM 2327 C C . SER A 1 283 ? -8.103 -42.776 -6.806 1.00 44.56 283 SER A C 1
ATOM 2329 O O . SER A 1 283 ? -7.154 -43.263 -6.206 1.00 44.56 283 SER A O 1
ATOM 2331 N N . ASN A 1 284 ? -9.045 -42.048 -6.197 1.00 42.03 284 ASN A N 1
ATOM 2332 C CA . ASN A 1 284 ? -9.079 -41.772 -4.755 1.00 42.03 284 ASN A CA 1
ATOM 2333 C C . ASN A 1 284 ? -10.129 -42.621 -4.011 1.00 42.03 284 ASN A C 1
ATOM 2335 O O . ASN A 1 284 ? -10.462 -42.319 -2.868 1.00 42.03 284 ASN A O 1
ATOM 2339 N N . SER A 1 285 ? -10.677 -43.663 -4.649 1.00 41.72 285 SER A N 1
ATOM 2340 C CA . SER A 1 285 ? -11.671 -44.564 -4.046 1.00 41.72 285 SER A CA 1
ATOM 2341 C C . SER A 1 285 ? -11.266 -46.042 -4.114 1.00 41.72 285 SER A C 1
ATOM 2343 O O . SER A 1 285 ? -12.090 -46.896 -4.457 1.00 41.72 285 SER A O 1
ATOM 2345 N N . LYS A 1 286 ? -10.003 -46.347 -3.815 1.00 37.59 286 LYS A N 1
ATOM 2346 C CA . LYS A 1 286 ? -9.577 -47.677 -3.373 1.00 37.59 286 LYS A CA 1
ATOM 2347 C C . LYS A 1 286 ? -8.543 -47.543 -2.271 1.00 37.59 286 LYS A C 1
ATOM 2349 O O . LYS A 1 286 ? -7.651 -46.685 -2.437 1.00 37.59 286 LYS A O 1
#

Foldseek 3Di:
DLLLVLQVVCVVCVQVCCVLLLAPPVLHDDPVCVVVLSLCCVQQVDRSGVLLVLRNCVLLLVLLVVVLVVLVPDPDDLVVSLVVLLVQLLVQLQVQDADPNRRDGSSSSVSNSVVSVVVVCVVVVDPLLQDPVLLVVLVVVLVVCCVVDPDDPVRARSVCSVVVSVNVSSVVSSVVSVCVVCVPDPDPVVVVVVLLVVCVVLLSNCLQVQLLVVQVVCCVVVVNDSSCSNDPSHNPVCCPPHCVVVSVCSSRVVSSVVVVVVVVVVVVVVVPDCPVVVVVVVVVPD

Sequence (286 aa):
MALYKMGNFFLLITNLLVSSQILPESERISNSQYPPIIGNILFSMKGVNSMLGGYWFLNSLFFGSLIFYLFKQTKINLLAQGIILLIATIILGYFKTNIHVWNFNWLNIFAAFFIWTGNYYKTIKLNIHQNWLFIITSSLCIAIINIFWYSSMTNCPSWGIPIYAACAILGTLMIFGISFHIKDFNSRIIKFLIYTGGYTFNVLTWHFLSMKLITLLIIIIYNLPYSTLKDFPVIEKYSFPNWWIIYTIAGVLIPIAGTCIFHHIRSEIKFFPPILYNLLNKSNSK

Solvent-accessible surface area (backbone atoms only — not comparable to full-atom values): 15676 Å² total; per-residue (Å²): 111,67,66,56,57,51,42,54,52,49,61,71,44,37,52,56,36,29,74,71,32,54,34,49,75,90,67,55,76,54,84,86,51,50,66,64,49,54,49,37,40,73,56,30,37,45,46,87,48,78,62,35,48,75,42,59,58,54,40,22,50,54,51,4,52,52,50,36,53,58,58,66,73,46,92,66,55,69,71,56,52,50,51,52,32,50,52,52,21,36,53,34,41,64,70,64,49,64,45,76,79,49,62,45,39,30,61,21,42,42,37,15,33,53,56,44,51,56,52,50,45,62,73,72,62,68,64,65,43,76,39,65,68,53,34,53,51,40,52,51,52,48,54,55,46,48,73,80,53,79,71,45,92,89,69,53,57,41,86,45,46,66,58,51,50,51,47,51,52,41,51,51,40,29,54,51,20,52,48,65,71,51,66,80,55,92,43,73,65,52,55,47,52,55,53,52,60,77,40,45,70,54,25,55,56,34,20,52,62,34,25,44,56,54,46,50,51,50,32,65,76,68,69,47,67,71,71,59,47,30,44,74,77,53,52,64,85,55,30,63,91,73,39,46,64,58,41,53,52,36,18,46,50,47,30,48,51,53,49,51,52,52,53,52,54,50,54,55,54,71,68,53,64,78,64,59,64,53,55,65,57,59,73,74,73,120

Mean predicted aligned error: 8.19 Å

Nearest PDB structures (foldseek):
  8yf1-assembly1_A  TM=2.105E-01  e=6.470E+00  Homo sapiens

Secondary structure (DSSP, 8-state):
-HHHHHHHHHHHHHHHHHHTTSS-GGG---GGGHHHHHHHHHHT---SSGGGGGGTTHHHHHHHHHHHHHHHHS-S-HHHHHHHHHHHHHHHHHTT-EETTTTEEHHHHHHHHHHHHHHHHHHHT--GGG-HHHHHHHHHHHHHHHHH----STT--GGGHHHHHHHHHHHHHHHHHHHHHHTT---HHHHHHHHHHHTHHHHHHHHHHHHHHHHHHHHHHHT--GGGGG-SSS-HHHIIIIIHHHHHHHHHHHHHHHHHHHHHHHHHHTTS-THHHHHHHHTT--

Radius of gyration: 22.71 Å; Cα contacts (8 Å, |Δi|>4): 243; chains: 1; bounding box: 47×70×59 Å